Protein AF-A0A7S2HHR9-F1 (afdb_monomer_lite)

Foldseek 3Di:
DDDDDLDQDDPLLCLLPPPNPRDDDPVSVVVCVLPPVSPSDDDPVSCVVVVVVVVVVVVVVVVVVVVVVVVVVVVVVVVVVVVVVVVVVVVVVVQWDQDPVRFTAGPPPSHTPPPPQVALEDEWDWDQDPVPRDIFTWAWLLSVLVQLVCLVVVGWHKYFYPPVPPPVPPCPDDDPDGPIDGADADDWDDDLQWTDGRPWIWGPDCPFPQADPFDDPVANPPPRVVSVVVSVVSNVVVVVVVVVDPPDDPPDDDDDPVVVDDTTTITGTDPPDPPD

Radius of gyration: 41.34 Å; chains: 1; bounding box: 76×63×110 Å

Secondary structure (DSSP, 8-state):
-------PPPHHHHTT-TT--SS--HHHHHHHHH-TT--SS--HHHHHHHHHHHHHHHHHHHHHHHHHHHHHHHHHHHHHHHHHHHHHHHHHHHTEEE-TTS-EEETTT--B-----S--EEEPEEEE-TTT--EEEE--HHHHHHHHHHHHTTPPEEEE---TT-------TT-----EEEE--S-EEE-SSEEEETTEEEE--TT-HHHHTTS-TTSGGGHHHHHHHHHHHHHHHHHHHHHH-SS------S--TTSS-------B--------

Organism: NCBI:txid374047

pLDDT: mean 73.79, std 19.33, range [30.52, 98.44]

Sequence (276 aa):
MASASASALSVVSKKYDVENKGYLSKEQQALRNLDKEGKGHLSAEQLAPLMEEYKKLSKDNAQNRRLIIALFVAVVVLGAGTIAASILAVRSSKDTRITSDGTLAKKGTDQPVITTSQGFSVSTNEKVDPKTGNFIQCLSLSQISRLYISYSKGTQTLLHVNNTLSTDNSIDAGRYSFPVLSIRGDSAMYNDTHVSIGNAMIDISPENPCMTALEGEAYQRNAPDRIRNLFQRHLAITQEQRILSPYLPCDSIDDDPLCQHVGTFSVSLDLSDSSS

Structure (mmCIF, N/CA/C/O backbone):
data_AF-A0A7S2HHR9-F1
#
_entry.id   AF-A0A7S2HHR9-F1
#
loop_
_atom_site.group_PDB
_atom_site.id
_atom_site.type_symbol
_atom_site.label_atom_id
_atom_site.label_alt_id
_atom_site.label_comp_id
_atom_site.label_asym_id
_atom_site.label_entity_id
_atom_site.label_seq_id
_atom_site.pdbx_PDB_ins_code
_atom_site.Cartn_x
_atom_site.Cartn_y
_atom_site.Cartn_z
_atom_site.occupancy
_atom_site.B_iso_or_equiv
_atom_site.auth_seq_id
_atom_site.auth_comp_id
_atom_site.auth_asym_id
_atom_site.auth_atom_id
_atom_site.pdbx_PDB_model_num
ATOM 1 N N . MET A 1 1 ? -23.095 -35.831 54.171 1.00 40.34 1 MET A N 1
ATOM 2 C CA . MET A 1 1 ? -23.949 -34.675 53.823 1.00 40.34 1 MET A CA 1
ATOM 3 C C . MET A 1 1 ? -24.082 -33.812 55.068 1.00 40.34 1 MET A C 1
ATOM 5 O O . MET A 1 1 ? -24.756 -34.221 56.002 1.00 40.34 1 MET A O 1
ATOM 9 N N . ALA A 1 2 ? -23.345 -32.702 55.145 1.00 43.00 2 ALA A N 1
ATOM 10 C CA . ALA A 1 2 ? -23.411 -31.790 56.283 1.00 43.00 2 ALA A CA 1
ATOM 11 C C . ALA A 1 2 ? -24.668 -30.919 56.145 1.00 43.00 2 ALA A C 1
ATOM 13 O O . ALA A 1 2 ? -24.783 -30.143 55.199 1.00 43.00 2 ALA A O 1
ATOM 14 N N . SER A 1 3 ? -25.620 -31.095 57.060 1.00 45.56 3 SER A N 1
ATOM 15 C CA . SER A 1 3 ? -26.803 -30.246 57.189 1.00 45.56 3 SER A CA 1
ATOM 16 C C . SER A 1 3 ? -26.346 -28.843 57.587 1.00 45.56 3 SER A C 1
ATOM 18 O O . SER A 1 3 ? -25.939 -28.627 58.728 1.00 45.56 3 SER A O 1
ATOM 20 N N . ALA A 1 4 ? -26.359 -27.903 56.640 1.00 54.69 4 ALA A N 1
ATOM 21 C CA . ALA A 1 4 ? -26.095 -26.498 56.918 1.00 54.69 4 ALA A CA 1
ATOM 22 C C . ALA A 1 4 ? -27.152 -25.998 57.912 1.00 54.69 4 ALA A C 1
ATOM 24 O O . ALA A 1 4 ? -28.339 -25.945 57.597 1.00 54.69 4 ALA A O 1
ATOM 25 N N . SER A 1 5 ? -26.721 -25.695 59.135 1.00 54.19 5 SER A N 1
ATOM 26 C CA . SER A 1 5 ? -27.580 -25.130 60.170 1.00 54.19 5 SER A CA 1
ATOM 27 C C . SER A 1 5 ? -28.142 -23.805 59.652 1.00 54.19 5 SER A C 1
ATOM 29 O O . SER A 1 5 ? -27.378 -22.879 59.367 1.00 54.19 5 SER A O 1
ATOM 31 N N . ALA A 1 6 ? -29.460 -23.740 59.450 1.00 60.62 6 ALA A N 1
ATOM 32 C CA . ALA A 1 6 ? -30.153 -22.549 58.980 1.00 60.62 6 ALA A CA 1
ATOM 33 C C . ALA A 1 6 ? -30.041 -21.461 60.056 1.00 60.62 6 ALA A C 1
ATOM 35 O O . ALA A 1 6 ? -30.842 -21.389 60.986 1.00 60.62 6 ALA A O 1
ATOM 36 N N . SER A 1 7 ? -28.986 -20.652 59.959 1.00 72.00 7 SER A N 1
ATOM 37 C CA . SER A 1 7 ? -28.752 -19.523 60.850 1.00 72.00 7 SER A CA 1
ATOM 38 C C . SER A 1 7 ? -29.925 -18.557 60.715 1.00 72.00 7 SER A C 1
ATOM 40 O O . SER A 1 7 ? -30.161 -17.998 59.643 1.00 72.00 7 SER A O 1
ATOM 42 N N . ALA A 1 8 ? -30.711 -18.425 61.782 1.00 82.56 8 ALA A N 1
ATOM 43 C CA . ALA A 1 8 ? -31.923 -17.624 61.769 1.00 82.56 8 ALA A CA 1
ATOM 44 C C . ALA A 1 8 ? -31.593 -16.162 61.419 1.00 82.56 8 ALA A C 1
ATOM 46 O O . ALA A 1 8 ? -30.781 -15.518 62.086 1.00 82.56 8 ALA A O 1
ATOM 47 N N . LEU A 1 9 ? -32.236 -15.628 60.374 1.00 84.81 9 LEU A N 1
ATOM 48 C CA . LEU A 1 9 ? -32.107 -14.220 59.992 1.00 84.81 9 LEU A CA 1
ATOM 49 C C . LEU A 1 9 ? -32.463 -13.304 61.170 1.00 84.81 9 LEU A C 1
ATOM 51 O O . LEU A 1 9 ? -33.483 -13.500 61.839 1.00 84.81 9 LEU A O 1
ATOM 55 N N . SER A 1 10 ? -31.656 -12.259 61.379 1.00 88.88 10 SER A N 1
ATOM 56 C CA . SER A 1 10 ? -31.946 -11.253 62.404 1.00 88.88 10 SER A CA 1
ATOM 57 C C . SER A 1 10 ? -33.269 -10.535 62.115 1.00 88.88 10 SER A C 1
ATOM 59 O O . SER A 1 10 ? -33.677 -10.407 60.959 1.00 88.88 10 SER A O 1
ATOM 61 N N . VAL A 1 11 ? -33.931 -10.027 63.160 1.00 90.69 11 VAL A N 1
ATOM 62 C CA . VAL A 1 11 ? -35.246 -9.360 63.061 1.00 90.69 11 VAL A CA 1
ATOM 63 C C . VAL A 1 11 ? -35.239 -8.223 62.029 1.00 90.69 11 VAL A C 1
ATOM 65 O O . VAL A 1 11 ? -36.182 -8.087 61.256 1.00 90.69 11 VAL A O 1
ATOM 68 N N . VAL A 1 12 ? -34.144 -7.461 61.952 1.00 91.88 12 VAL A N 1
ATOM 69 C CA . VAL A 1 12 ? -33.960 -6.393 60.953 1.00 91.88 12 VAL A CA 1
ATOM 70 C C . VAL A 1 12 ? -33.820 -6.966 59.540 1.00 91.88 12 VAL A C 1
ATOM 72 O O . VAL A 1 12 ? -34.414 -6.449 58.603 1.00 91.88 12 VAL A O 1
ATOM 75 N N . SER A 1 13 ? -33.098 -8.078 59.380 1.00 90.50 13 SER A N 1
ATOM 76 C CA . SER A 1 13 ? -32.919 -8.741 58.079 1.00 90.50 13 SER A CA 1
ATOM 77 C C . SER A 1 13 ? -34.228 -9.250 57.494 1.00 90.50 13 SER A C 1
ATOM 79 O O . SER A 1 13 ? -34.411 -9.182 56.285 1.00 90.50 13 SER A O 1
ATOM 81 N N . LYS A 1 14 ? -35.144 -9.737 58.340 1.00 93.81 14 LYS A N 1
ATOM 82 C CA . LYS A 1 14 ? -36.453 -10.234 57.895 1.00 93.81 14 LYS A CA 1
ATOM 83 C C . LYS A 1 14 ? -37.284 -9.155 57.201 1.00 93.81 14 LYS A C 1
ATOM 85 O O . LYS A 1 14 ? -38.038 -9.480 56.299 1.00 93.81 14 LYS A O 1
ATOM 90 N N . LYS A 1 15 ? -37.102 -7.874 57.550 1.00 94.12 15 LYS A N 1
ATOM 91 C CA . LYS A 1 15 ? -37.788 -6.760 56.871 1.00 94.12 15 LYS A CA 1
ATOM 92 C C . LYS A 1 15 ? -37.350 -6.581 55.413 1.00 94.12 15 LYS A C 1
ATOM 94 O O . LYS A 1 15 ? -38.118 -6.064 54.613 1.00 94.12 15 LYS A O 1
ATOM 99 N N . TYR A 1 16 ? -36.137 -7.016 55.071 1.00 92.75 16 TYR A N 1
ATOM 100 C CA . TYR A 1 16 ? -35.616 -6.978 53.702 1.00 92.75 16 TYR A CA 1
ATOM 101 C C . TYR A 1 16 ? -35.929 -8.256 52.911 1.00 92.75 16 TYR A C 1
ATOM 103 O O . TYR A 1 16 ? -35.802 -8.256 51.687 1.00 92.75 16 TYR A O 1
ATOM 111 N N . ASP A 1 17 ? -36.354 -9.331 53.580 1.00 94.25 17 ASP A N 1
ATOM 112 C CA . ASP A 1 17 ? -36.772 -10.583 52.950 1.00 94.25 17 ASP A CA 1
ATOM 113 C C . ASP A 1 17 ? -38.258 -10.526 52.564 1.00 94.25 17 ASP A C 1
ATOM 115 O O . ASP A 1 17 ? -39.120 -11.117 53.209 1.00 94.25 17 ASP A O 1
ATOM 119 N N . VAL A 1 18 ? -38.554 -9.791 51.488 1.00 93.25 18 VAL A N 1
ATOM 120 C CA . VAL A 1 18 ? -39.921 -9.598 50.959 1.00 93.25 18 VAL A CA 1
ATOM 121 C C . VAL A 1 18 ? -40.628 -10.931 50.661 1.00 93.25 18 VAL A C 1
ATOM 123 O O . VAL A 1 18 ? -41.849 -11.022 50.746 1.00 93.25 18 VAL A O 1
ATOM 126 N N . GLU A 1 19 ? -39.862 -11.975 50.342 1.00 94.81 19 GLU A N 1
ATOM 127 C CA . GLU A 1 19 ? -40.367 -13.293 49.943 1.00 94.81 19 GLU A CA 1
ATOM 128 C C . GLU A 1 19 ? -40.450 -14.287 51.116 1.00 94.81 19 GLU A C 1
ATOM 130 O O . GLU A 1 19 ? -40.939 -15.398 50.930 1.00 94.81 19 GLU A O 1
ATOM 135 N N . ASN A 1 20 ? -39.994 -13.913 52.320 1.00 93.25 20 ASN A N 1
ATOM 136 C CA . ASN A 1 20 ? -39.923 -14.777 53.508 1.00 93.25 20 ASN A CA 1
ATOM 137 C C . ASN A 1 20 ? -39.209 -16.125 53.277 1.00 93.25 20 ASN A C 1
ATOM 139 O O . ASN A 1 20 ? -39.541 -17.133 53.905 1.00 93.25 20 ASN A O 1
ATOM 143 N N . LYS A 1 21 ? -38.214 -16.166 52.387 1.00 93.06 21 LYS A N 1
ATOM 144 C CA . LYS A 1 21 ? -37.470 -17.396 52.058 1.00 93.06 21 LYS A CA 1
ATOM 145 C C . LYS A 1 21 ? -36.442 -17.797 53.116 1.00 93.06 21 LYS A C 1
ATOM 147 O O . LYS A 1 21 ? -35.866 -18.879 53.039 1.00 93.06 21 LYS A O 1
ATOM 152 N N . GLY A 1 22 ? -36.193 -16.942 54.107 1.00 92.81 22 GLY A N 1
ATOM 153 C CA . GLY A 1 22 ? -35.258 -17.221 55.194 1.00 92.81 22 GLY A CA 1
ATOM 154 C C . GLY A 1 22 ? -33.799 -16.904 54.853 1.00 92.81 22 GLY A C 1
ATOM 155 O O . GLY A 1 22 ? -32.915 -17.185 55.659 1.00 92.81 22 GLY A O 1
ATOM 156 N N . TYR A 1 23 ? -33.535 -16.283 53.700 1.00 93.31 23 TYR A N 1
ATOM 157 C CA . TYR A 1 23 ? -32.226 -15.753 53.314 1.00 93.31 23 TYR A CA 1
ATOM 158 C C . TYR A 1 23 ? -32.381 -14.513 52.423 1.00 93.31 23 TYR A C 1
ATOM 160 O O . TYR A 1 23 ? -33.359 -14.369 51.695 1.00 93.31 23 TYR A O 1
ATOM 168 N N . LEU A 1 24 ? -31.398 -13.612 52.459 1.00 92.62 24 LEU A N 1
ATOM 169 C CA . LEU A 1 24 ? -31.393 -12.412 51.618 1.00 92.62 24 LEU A CA 1
ATOM 170 C C . LEU A 1 24 ? -30.728 -12.717 50.273 1.00 92.62 24 LEU A C 1
ATOM 172 O O . LEU A 1 24 ? -29.653 -13.314 50.226 1.00 92.62 24 LEU A O 1
ATOM 176 N N . SER A 1 25 ? -31.356 -12.282 49.181 1.00 94.69 25 SER A N 1
ATOM 177 C CA . SER A 1 25 ? -30.694 -12.182 47.872 1.00 94.69 25 SER A CA 1
ATOM 178 C C . SER A 1 25 ? -29.545 -11.166 47.918 1.00 94.69 25 SER A C 1
ATOM 180 O O . SER A 1 25 ? -29.459 -10.362 48.848 1.00 94.69 25 SER A O 1
ATOM 182 N N . LYS A 1 26 ? -28.657 -11.173 46.916 1.00 93.88 26 LYS A N 1
ATOM 183 C CA . LYS A 1 26 ? -27.518 -10.238 46.864 1.00 93.88 26 LYS A CA 1
ATOM 184 C C . LYS A 1 26 ? -27.986 -8.780 46.867 1.00 93.88 26 LYS A C 1
ATOM 186 O O . LYS A 1 26 ? -27.367 -7.938 47.509 1.00 93.88 26 LYS A O 1
ATOM 191 N N . GLU A 1 27 ? -29.107 -8.505 46.212 1.00 91.94 27 GLU A N 1
ATOM 192 C CA . GLU A 1 27 ? -29.730 -7.188 46.111 1.00 91.94 27 GLU A CA 1
ATOM 193 C C . GLU A 1 27 ? -30.321 -6.765 47.461 1.00 91.94 27 GLU A C 1
ATOM 195 O O . GLU A 1 27 ? -30.051 -5.669 47.950 1.00 91.94 27 GLU A O 1
ATOM 200 N N . GLN A 1 28 ? -31.064 -7.662 48.118 1.00 92.69 28 GLN A N 1
ATOM 201 C CA . GLN A 1 28 ? -31.609 -7.415 49.458 1.00 92.69 28 GLN A CA 1
ATOM 202 C C . GLN A 1 28 ? -30.496 -7.262 50.507 1.00 92.69 28 GLN A C 1
ATOM 204 O O . GLN A 1 28 ? -30.615 -6.458 51.430 1.00 92.69 28 GLN A O 1
ATOM 209 N N . GLN A 1 29 ? -29.394 -8.001 50.362 1.00 93.38 29 GLN A N 1
ATOM 210 C CA . GLN A 1 29 ? -28.225 -7.883 51.227 1.00 93.38 29 GLN A CA 1
ATOM 211 C C . GLN A 1 29 ? -27.494 -6.554 51.004 1.00 93.38 29 GLN A C 1
ATOM 213 O O . GLN A 1 29 ? -27.091 -5.923 51.977 1.00 93.38 29 GLN A O 1
ATOM 218 N N . ALA A 1 30 ? -27.382 -6.086 49.757 1.00 91.06 30 ALA A N 1
ATOM 219 C CA . ALA A 1 30 ? -26.855 -4.759 49.452 1.00 91.06 30 ALA A CA 1
ATOM 220 C C . ALA A 1 30 ? -27.731 -3.650 50.063 1.00 91.06 30 ALA A C 1
ATOM 222 O O . ALA A 1 30 ? -27.202 -2.764 50.729 1.00 91.06 30 ALA A O 1
ATOM 223 N N . LEU A 1 31 ? -29.062 -3.744 49.934 1.00 90.50 31 LEU A N 1
ATOM 224 C CA . LEU A 1 31 ? -30.012 -2.813 50.563 1.00 90.50 31 LEU A CA 1
ATOM 225 C C . LEU A 1 31 ? -29.899 -2.808 52.091 1.00 90.50 31 LEU A C 1
ATOM 227 O O . LEU A 1 31 ? -29.901 -1.746 52.709 1.00 90.50 31 LEU A O 1
ATOM 231 N N . ARG A 1 32 ? -29.736 -3.983 52.704 1.00 92.75 32 ARG A N 1
ATOM 232 C CA . ARG A 1 32 ? -29.493 -4.101 54.144 1.00 92.75 32 ARG A CA 1
ATOM 233 C C . ARG A 1 32 ? -28.159 -3.476 54.562 1.00 92.75 32 ARG A C 1
ATOM 235 O O . ARG A 1 32 ? -28.101 -2.839 55.604 1.00 92.75 32 ARG A O 1
ATOM 242 N N . ASN A 1 33 ? -27.095 -3.646 53.776 1.00 92.44 33 ASN A N 1
ATOM 243 C CA . ASN A 1 33 ? -25.782 -3.062 54.076 1.00 92.44 33 ASN A CA 1
ATOM 244 C C . ASN A 1 33 ? -25.789 -1.524 54.001 1.00 92.44 33 ASN A C 1
ATOM 246 O O . ASN A 1 33 ? -24.933 -0.875 54.603 1.00 92.44 33 ASN A O 1
ATOM 250 N N . LEU A 1 34 ? -26.742 -0.949 53.264 1.00 89.81 34 LEU A N 1
ATOM 251 C CA . LEU A 1 34 ? -26.945 0.495 53.167 1.00 89.81 34 LEU A CA 1
ATOM 252 C C . LEU A 1 34 ? -27.714 1.059 54.371 1.00 89.81 34 LEU A C 1
ATOM 254 O O . LEU A 1 34 ? -27.483 2.207 54.748 1.00 89.81 34 LEU A O 1
ATOM 258 N N . ASP A 1 35 ? -28.550 0.250 55.029 1.00 92.56 35 ASP A N 1
ATOM 259 C CA . ASP A 1 35 ? -29.204 0.591 56.300 1.00 92.56 35 ASP A CA 1
ATOM 260 C C . ASP A 1 35 ? -28.244 0.415 57.486 1.00 92.56 35 ASP A C 1
ATOM 262 O O . ASP A 1 35 ? -28.359 -0.497 58.309 1.00 92.56 35 ASP A O 1
ATOM 266 N N . LYS A 1 36 ? -27.266 1.322 57.578 1.00 89.69 36 LYS A N 1
ATOM 267 C CA . LYS A 1 36 ? -26.292 1.357 58.683 1.00 89.69 36 LYS A CA 1
ATOM 268 C C . LYS A 1 36 ? -26.943 1.579 60.049 1.00 89.69 36 LYS A C 1
ATOM 270 O O . LYS A 1 36 ? -26.351 1.244 61.069 1.00 89.69 36 LYS A O 1
ATOM 275 N N . GLU A 1 37 ? -28.140 2.157 60.064 1.00 90.75 37 GLU A N 1
ATOM 276 C CA . GLU A 1 37 ? -28.875 2.496 61.281 1.00 90.75 37 GLU A CA 1
ATOM 277 C C . GLU A 1 37 ? -29.746 1.334 61.783 1.00 90.75 37 GLU A C 1
ATOM 279 O O . GLU A 1 37 ? -30.263 1.392 62.897 1.00 90.75 37 GLU A O 1
ATOM 284 N N . GLY A 1 38 ? -29.903 0.269 60.987 1.00 91.31 38 GLY A N 1
ATOM 285 C CA . GLY A 1 38 ? -30.659 -0.927 61.353 1.00 91.31 38 GLY A CA 1
ATOM 286 C C . GLY A 1 38 ? -32.157 -0.679 61.548 1.00 91.31 38 GLY A C 1
ATOM 287 O O . GLY A 1 38 ? -32.814 -1.427 62.278 1.00 91.31 38 GLY A O 1
ATOM 288 N N . LYS A 1 39 ? -32.712 0.367 60.924 1.00 88.75 39 LYS A N 1
ATOM 289 C CA . LYS A 1 39 ? -34.130 0.746 61.062 1.00 88.75 39 LYS A CA 1
ATOM 290 C C . LYS A 1 39 ? -35.055 -0.226 60.321 1.00 88.75 39 LYS A C 1
ATOM 292 O O . LYS A 1 39 ? -36.228 -0.403 60.681 1.00 88.75 39 LYS A O 1
ATOM 297 N N . GLY A 1 40 ? -34.521 -0.929 59.326 1.00 89.62 40 GLY A N 1
ATOM 298 C CA . GLY A 1 40 ? -35.260 -1.833 58.459 1.00 89.62 40 GLY A CA 1
ATOM 299 C C . GLY A 1 40 ? -35.999 -1.130 57.326 1.00 89.62 40 GLY A C 1
ATOM 300 O O . GLY A 1 40 ? -36.929 -1.708 56.770 1.00 89.62 40 GLY A O 1
ATOM 301 N N . HIS A 1 41 ? -35.635 0.117 57.033 1.00 89.00 41 HIS A N 1
ATOM 302 C CA . HIS A 1 41 ? -36.087 0.879 55.876 1.00 89.00 41 HIS A CA 1
ATOM 303 C C . HIS A 1 41 ? -34.996 1.882 55.478 1.00 89.00 41 HIS A C 1
ATOM 305 O O . HIS A 1 41 ? -34.286 2.401 56.335 1.00 89.00 41 HIS A O 1
ATOM 311 N N . LEU A 1 42 ? -34.885 2.189 54.188 1.00 88.88 42 LEU A N 1
ATOM 312 C CA . LEU A 1 42 ? -33.965 3.212 53.682 1.00 88.88 42 LEU A CA 1
ATOM 313 C C . LEU A 1 42 ? -34.690 4.557 53.620 1.00 88.88 42 LEU A C 1
ATOM 315 O O . LEU A 1 42 ? -35.801 4.629 53.092 1.00 88.88 42 LEU A O 1
ATOM 319 N N . SER A 1 43 ? -34.087 5.616 54.163 1.00 90.94 43 SER A N 1
ATOM 320 C CA . SER A 1 43 ? -34.627 6.968 53.983 1.00 90.94 43 SER A CA 1
ATOM 321 C C . SER A 1 43 ? -34.410 7.441 52.541 1.00 90.94 43 SER A C 1
ATOM 323 O O . SER A 1 43 ? -33.485 6.999 51.855 1.00 90.94 43 SER A O 1
ATOM 325 N N . ALA A 1 44 ? -35.253 8.364 52.069 1.00 88.62 44 ALA A N 1
ATOM 326 C CA . ALA A 1 44 ? -35.118 8.936 50.727 1.00 88.62 44 ALA A CA 1
ATOM 327 C C . ALA A 1 44 ? -33.740 9.599 50.509 1.00 88.62 44 ALA A C 1
ATOM 329 O O . ALA A 1 44 ? -33.186 9.523 49.415 1.00 88.62 44 ALA A O 1
ATOM 330 N N . GLU A 1 45 ? -33.157 10.173 51.564 1.00 88.69 45 GLU A N 1
ATOM 331 C CA . GLU A 1 45 ? -31.822 10.787 51.555 1.00 88.69 45 GLU A CA 1
ATOM 332 C C . GLU A 1 45 ? -30.707 9.760 51.322 1.00 88.69 45 GLU A C 1
ATOM 334 O O . GLU A 1 45 ? -29.762 10.037 50.588 1.00 88.69 45 GLU A O 1
ATOM 339 N N . GLN A 1 46 ? -30.830 8.553 51.885 1.00 85.94 46 GLN A N 1
ATOM 340 C CA . GLN A 1 46 ? -29.872 7.464 51.664 1.00 85.94 46 GLN A CA 1
ATOM 341 C C . GLN A 1 46 ? -30.023 6.831 50.272 1.00 85.94 46 GLN A C 1
ATOM 343 O O . GLN A 1 46 ? -29.055 6.304 49.724 1.00 85.94 46 GLN A O 1
ATOM 348 N N . LEU A 1 47 ? -31.223 6.892 49.685 1.00 89.19 47 LEU A N 1
ATOM 349 C CA . LEU A 1 47 ? -31.515 6.323 48.367 1.00 89.19 47 LEU A CA 1
ATOM 350 C C . LEU A 1 47 ? -31.129 7.256 47.206 1.00 89.19 47 LEU A C 1
ATOM 352 O O . LEU A 1 47 ? -30.820 6.782 46.112 1.00 89.19 47 LEU A O 1
ATOM 356 N N . ALA A 1 48 ? -31.131 8.572 47.437 1.00 91.19 48 ALA A N 1
ATOM 357 C CA . ALA A 1 48 ? -30.813 9.590 46.438 1.00 91.19 48 ALA A CA 1
ATOM 358 C C . ALA A 1 48 ? -29.462 9.381 45.713 1.00 91.19 48 ALA A C 1
ATOM 360 O O . ALA A 1 48 ? -29.481 9.328 44.479 1.00 91.19 48 ALA A O 1
ATOM 361 N N . PRO A 1 49 ? -28.312 9.192 46.401 1.00 88.56 49 PRO A N 1
ATOM 362 C CA . PRO A 1 49 ? -27.029 9.000 45.715 1.00 88.56 49 PRO A CA 1
ATOM 363 C C . PRO A 1 49 ? -26.992 7.702 44.898 1.00 88.56 49 PRO A C 1
ATOM 365 O O . PRO A 1 49 ? -26.385 7.642 43.831 1.00 88.56 49 PRO A O 1
ATOM 368 N N . LEU A 1 50 ? -27.704 6.671 45.355 1.00 88.50 50 LEU A N 1
ATOM 369 C CA . LEU A 1 50 ? -27.761 5.374 44.686 1.00 88.50 50 LEU A CA 1
ATOM 370 C C . LEU A 1 50 ? -28.573 5.449 43.387 1.00 88.50 50 LEU A C 1
ATOM 372 O O . LEU A 1 50 ? -28.188 4.877 42.369 1.00 88.50 50 LEU A O 1
ATOM 376 N N . MET A 1 51 ? -29.669 6.212 43.395 1.00 89.69 51 MET A N 1
ATOM 377 C CA . MET A 1 51 ? -30.447 6.492 42.187 1.00 89.69 51 MET A CA 1
ATOM 378 C C . MET A 1 51 ? -29.657 7.316 41.167 1.00 89.69 51 MET A C 1
ATOM 380 O O . MET A 1 51 ? -29.792 7.084 39.963 1.00 89.69 51 MET A O 1
ATOM 384 N N . GLU A 1 52 ? -28.819 8.251 41.618 1.00 92.69 52 GLU A N 1
ATOM 385 C CA . GLU A 1 52 ? -27.955 9.027 40.728 1.00 92.69 52 GLU A CA 1
ATOM 386 C C . GLU A 1 52 ? -26.894 8.144 40.053 1.00 92.69 52 GLU A C 1
ATOM 388 O O . GLU A 1 52 ? -26.753 8.186 38.825 1.00 92.69 52 GLU A O 1
ATOM 393 N N . GLU A 1 53 ? -26.230 7.267 40.813 1.00 89.75 53 GLU A N 1
ATOM 394 C CA . GLU A 1 53 ? -25.307 6.272 40.258 1.00 89.75 53 GLU A CA 1
ATOM 395 C C . GLU A 1 53 ? -26.013 5.327 39.282 1.00 89.75 53 GLU A C 1
ATOM 397 O O . GLU A 1 53 ? -25.533 5.121 38.167 1.00 89.75 53 GLU A O 1
ATOM 402 N N . TYR A 1 54 ? -27.195 4.814 39.633 1.00 90.25 54 TYR A N 1
ATOM 403 C CA . TYR A 1 54 ? -27.950 3.915 38.758 1.00 90.25 54 TYR A CA 1
ATOM 404 C C . TYR A 1 54 ? -28.350 4.597 37.443 1.00 90.25 54 TYR A C 1
ATOM 406 O O . TYR A 1 54 ? -28.264 4.004 36.363 1.00 90.25 54 TYR A O 1
ATOM 414 N N . LYS A 1 55 ? -28.741 5.875 37.506 1.00 91.94 55 LYS A N 1
ATOM 415 C CA . LYS A 1 55 ? -29.062 6.680 36.322 1.00 91.94 55 LYS A CA 1
ATOM 416 C C . LYS A 1 55 ? -27.828 6.907 35.449 1.00 91.94 55 LYS A C 1
ATOM 418 O O . LYS A 1 55 ? -27.943 6.846 34.222 1.00 91.94 55 LYS A O 1
ATOM 423 N N . LYS A 1 56 ? -26.659 7.122 36.059 1.00 93.62 56 LYS A N 1
ATOM 424 C CA . LYS A 1 56 ? -25.380 7.248 35.351 1.00 93.62 56 LYS A CA 1
ATOM 425 C C . LYS A 1 56 ? -24.993 5.937 34.659 1.00 93.62 56 LYS A C 1
ATOM 427 O O . LYS A 1 56 ? -24.807 5.943 33.446 1.00 93.62 56 LYS A O 1
ATOM 432 N N . LEU A 1 57 ? -25.015 4.808 35.374 1.00 92.44 57 LEU A N 1
ATOM 433 C CA . LEU A 1 57 ? -24.735 3.483 34.800 1.00 92.44 57 LEU A CA 1
ATOM 434 C C . LEU A 1 57 ? -25.708 3.123 33.669 1.00 92.44 57 LEU A C 1
ATOM 436 O O . LEU A 1 57 ? -25.303 2.576 32.646 1.00 92.44 57 LEU A O 1
ATOM 440 N N . SER A 1 58 ? -26.995 3.445 33.822 1.00 92.06 58 SER A N 1
ATOM 441 C CA . SER A 1 58 ? -28.003 3.210 32.782 1.00 92.06 58 SER A CA 1
ATOM 442 C C . SER A 1 58 ? -27.713 4.019 31.512 1.00 92.06 58 SER A C 1
ATOM 444 O O . SER A 1 58 ? -27.801 3.496 30.395 1.00 92.06 58 SER A O 1
ATOM 446 N N . LYS A 1 59 ? -27.289 5.280 31.668 1.00 93.94 59 LYS A N 1
ATOM 447 C CA . LYS A 1 59 ? -26.906 6.145 30.547 1.00 93.94 59 LYS A CA 1
ATOM 448 C C . LYS A 1 59 ? -25.650 5.633 29.838 1.00 93.94 59 LYS A C 1
ATOM 450 O O . LYS A 1 59 ? -25.643 5.568 28.607 1.00 93.94 59 LYS A O 1
ATOM 455 N N . ASP A 1 60 ? -24.643 5.212 30.596 1.00 92.38 60 ASP A N 1
ATOM 456 C CA . ASP A 1 60 ? -23.385 4.687 30.054 1.00 92.38 60 ASP A CA 1
ATOM 457 C C . ASP A 1 60 ? -23.612 3.350 29.328 1.00 92.38 60 ASP A C 1
ATOM 459 O O . ASP A 1 60 ? -23.124 3.144 28.216 1.00 92.38 60 ASP A O 1
ATOM 463 N N . ASN A 1 61 ? -24.462 2.474 29.871 1.00 93.81 61 ASN A N 1
ATOM 464 C CA . ASN A 1 61 ? -24.851 1.229 29.205 1.00 93.81 61 ASN A CA 1
ATOM 465 C C . ASN A 1 61 ? -25.589 1.473 27.882 1.00 93.81 61 ASN A C 1
ATOM 467 O O . ASN A 1 61 ? -25.368 0.750 26.907 1.00 93.81 61 ASN A O 1
ATOM 471 N N . ALA A 1 62 ? -26.436 2.504 27.805 1.00 92.81 62 ALA A N 1
ATOM 472 C CA . ALA A 1 62 ? -27.106 2.869 26.559 1.00 92.81 62 ALA A CA 1
ATOM 473 C C . ALA A 1 62 ? -26.113 3.366 25.492 1.00 92.81 62 ALA A C 1
ATOM 475 O O . ALA A 1 62 ? -26.259 3.029 24.313 1.00 92.81 62 ALA A O 1
ATOM 476 N N . GLN A 1 63 ? -25.091 4.130 25.893 1.00 92.75 63 GLN A N 1
ATOM 477 C CA . GLN A 1 63 ? -24.019 4.567 24.994 1.00 92.75 63 GLN A CA 1
ATOM 478 C C . GLN A 1 63 ? -23.154 3.390 24.530 1.00 92.75 63 GLN A C 1
ATOM 480 O O . GLN A 1 63 ? -22.954 3.220 23.326 1.00 92.75 63 GLN A O 1
ATOM 485 N N . ASN A 1 64 ? -22.739 2.519 25.451 1.00 94.25 64 ASN A N 1
ATOM 486 C CA . ASN A 1 64 ? -21.952 1.327 25.131 1.00 94.25 64 ASN A CA 1
ATOM 487 C C . ASN A 1 64 ? -22.699 0.390 24.177 1.00 94.25 64 ASN A C 1
ATOM 489 O O . ASN A 1 64 ? -22.117 -0.105 23.212 1.00 94.25 64 ASN A O 1
ATOM 493 N N . ARG A 1 65 ? -24.012 0.203 24.366 1.00 95.56 65 ARG A N 1
ATOM 494 C CA . ARG A 1 65 ? -24.831 -0.607 23.454 1.00 95.56 65 ARG A CA 1
ATOM 495 C C . ARG A 1 65 ? -24.850 -0.036 22.035 1.00 95.56 65 ARG A C 1
ATOM 497 O O . ARG A 1 65 ? -24.765 -0.802 21.079 1.00 95.56 65 ARG A O 1
ATOM 504 N N . ARG A 1 66 ? -24.932 1.291 21.880 1.00 95.38 66 ARG A N 1
ATOM 505 C CA . ARG A 1 66 ? -24.859 1.942 20.558 1.00 95.38 66 ARG A CA 1
ATOM 506 C C . ARG A 1 66 ? -23.492 1.745 19.906 1.00 95.38 66 ARG A C 1
ATOM 508 O O . ARG A 1 66 ? -23.440 1.462 18.714 1.00 95.38 66 ARG A O 1
ATOM 515 N N . LEU A 1 67 ? -22.412 1.842 20.681 1.00 96.44 67 LEU A N 1
ATOM 516 C CA . LEU A 1 67 ? -21.048 1.658 20.183 1.00 96.44 67 LEU A CA 1
ATOM 517 C C . LEU A 1 67 ? -20.809 0.217 19.712 1.00 96.44 67 LEU A C 1
ATOM 519 O O . LEU A 1 67 ? -20.296 0.014 18.616 1.00 96.44 67 LEU A O 1
ATOM 523 N N . ILE A 1 68 ? -21.262 -0.780 20.478 1.00 97.38 68 ILE A N 1
ATOM 524 C CA . ILE A 1 68 ? -21.167 -2.198 20.094 1.00 97.38 68 ILE A CA 1
ATOM 525 C C . ILE A 1 68 ? -21.924 -2.465 18.786 1.00 97.38 68 ILE A C 1
ATOM 527 O O . ILE A 1 68 ? -21.401 -3.140 17.902 1.00 97.38 68 ILE A O 1
ATOM 531 N N . ILE A 1 69 ? -23.130 -1.904 18.630 1.00 97.81 69 ILE A N 1
ATOM 532 C CA . ILE A 1 69 ? -23.909 -2.039 17.389 1.00 97.81 69 ILE A CA 1
ATOM 533 C C . ILE A 1 69 ? -23.171 -1.387 16.211 1.00 97.81 69 ILE A C 1
ATOM 535 O O . ILE A 1 69 ? -23.070 -1.995 15.148 1.00 97.81 69 ILE A O 1
ATOM 539 N N . ALA A 1 70 ? -22.616 -0.186 16.394 1.00 97.75 70 ALA A N 1
ATOM 540 C CA . ALA A 1 70 ? -21.850 0.497 15.351 1.00 97.75 70 ALA A CA 1
ATOM 541 C C . ALA A 1 70 ? -20.609 -0.307 14.925 1.00 97.75 70 ALA A C 1
ATOM 543 O O . ALA A 1 70 ? -20.345 -0.448 13.731 1.00 97.75 70 ALA A O 1
ATOM 544 N N . LEU A 1 71 ? -19.886 -0.886 15.886 1.00 97.50 71 LEU A N 1
ATOM 545 C CA . LEU A 1 71 ? -18.707 -1.706 15.618 1.00 97.50 71 LEU A CA 1
ATOM 546 C C . LEU A 1 71 ? -19.073 -3.001 14.883 1.00 97.50 71 LEU A C 1
ATOM 548 O O . LEU A 1 71 ? -18.393 -3.377 13.932 1.00 97.50 71 LEU A O 1
ATOM 552 N N . PHE A 1 72 ? -20.185 -3.641 15.253 1.00 98.25 72 PHE A N 1
ATOM 553 C CA . PHE A 1 72 ? -20.690 -4.816 14.542 1.00 98.25 72 PHE A CA 1
ATOM 554 C C . PHE A 1 72 ? -21.021 -4.500 13.075 1.00 98.25 72 PHE A C 1
ATOM 556 O O . PHE A 1 72 ? -20.598 -5.226 12.176 1.00 98.25 72 PHE A O 1
ATOM 563 N N . VAL A 1 73 ? -21.712 -3.384 12.815 1.00 98.31 73 VAL A N 1
ATOM 564 C CA . VAL A 1 73 ? -22.013 -2.934 11.445 1.00 98.31 73 VAL A CA 1
ATOM 565 C C . VAL A 1 73 ? -20.727 -2.658 10.662 1.00 98.31 73 VAL A C 1
ATOM 567 O O . VAL A 1 73 ? -20.608 -3.098 9.519 1.00 98.31 73 VAL A O 1
ATOM 570 N N . ALA A 1 74 ? -19.742 -1.994 11.274 1.00 97.75 74 ALA A N 1
ATOM 571 C CA . ALA A 1 74 ? -18.457 -1.722 10.634 1.00 97.75 74 ALA A CA 1
ATOM 572 C C . ALA A 1 74 ? -17.730 -3.012 10.222 1.00 97.75 74 ALA A C 1
ATOM 574 O O . ALA A 1 74 ? -17.246 -3.099 9.097 1.00 97.75 74 ALA A O 1
ATOM 575 N N . VAL A 1 75 ? -17.708 -4.034 11.086 1.00 98.44 75 VAL A N 1
ATOM 576 C CA . VAL A 1 75 ? -17.094 -5.339 10.779 1.00 98.44 75 VAL A CA 1
ATOM 577 C C . VAL A 1 75 ? -17.788 -6.025 9.602 1.00 98.44 75 VAL A C 1
ATOM 579 O O . VAL A 1 75 ? -17.110 -6.556 8.723 1.00 98.44 75 VAL A O 1
ATOM 582 N N . VAL A 1 76 ? -19.123 -5.984 9.538 1.00 98.31 76 VAL A N 1
ATOM 583 C CA . VAL A 1 76 ? -19.882 -6.571 8.420 1.00 98.31 76 VAL A CA 1
ATOM 584 C C . VAL A 1 76 ? -19.567 -5.859 7.100 1.00 98.31 76 VAL A C 1
ATOM 586 O O . VAL A 1 76 ? -19.326 -6.525 6.094 1.00 98.31 76 VAL A O 1
ATOM 589 N N . VAL A 1 77 ? -19.509 -4.523 7.097 1.00 97.69 77 VAL A N 1
ATOM 590 C CA . VAL A 1 77 ? -19.139 -3.737 5.905 1.00 97.69 77 VAL A CA 1
ATOM 591 C C . VAL A 1 77 ? -17.708 -4.049 5.466 1.00 97.69 77 VAL A C 1
ATOM 593 O O . VAL A 1 77 ? -17.462 -4.267 4.279 1.00 97.69 77 VAL A O 1
ATOM 596 N N . LEU A 1 78 ? -16.772 -4.130 6.415 1.00 97.25 78 LEU A N 1
ATOM 597 C CA . LEU A 1 78 ? -15.379 -4.468 6.126 1.00 97.25 78 LEU A CA 1
ATOM 598 C C . LEU A 1 78 ? -15.257 -5.879 5.532 1.00 97.25 78 LEU A C 1
ATOM 600 O O . LEU A 1 78 ? -14.552 -6.070 4.544 1.00 97.25 78 LEU A O 1
ATOM 604 N N . GLY A 1 79 ? -15.993 -6.849 6.083 1.00 97.81 79 GLY A N 1
ATOM 605 C CA . GLY A 1 79 ? -16.051 -8.218 5.569 1.00 97.81 79 GLY A CA 1
ATOM 606 C C . GLY A 1 79 ? -16.647 -8.307 4.161 1.00 97.81 79 GLY A C 1
ATOM 607 O O . GLY A 1 79 ? -16.124 -9.019 3.308 1.00 97.81 79 GLY A O 1
ATOM 608 N N . ALA A 1 80 ? -17.701 -7.543 3.866 1.00 96.94 80 ALA A N 1
ATOM 609 C CA . ALA A 1 80 ? -18.240 -7.463 2.509 1.00 96.94 80 ALA A CA 1
ATOM 610 C C . ALA A 1 80 ? -17.219 -6.857 1.525 1.00 96.94 80 ALA A C 1
ATOM 612 O O . ALA A 1 80 ? -17.077 -7.343 0.399 1.00 96.94 80 ALA A O 1
ATOM 613 N N . GLY A 1 81 ? -16.462 -5.844 1.962 1.00 97.25 81 GLY A N 1
ATOM 614 C CA . GLY A 1 81 ? -15.402 -5.215 1.174 1.00 97.25 81 GLY A CA 1
ATOM 615 C C . GLY A 1 81 ? -14.266 -6.174 0.808 1.00 97.25 81 GLY A C 1
ATOM 616 O O . GLY A 1 81 ? -13.840 -6.209 -0.348 1.00 97.25 81 GLY A O 1
ATOM 617 N N . THR A 1 82 ? -13.807 -7.005 1.748 1.00 96.44 82 THR A N 1
ATOM 618 C CA . THR A 1 82 ? -12.742 -7.988 1.477 1.00 96.44 82 THR A CA 1
ATOM 619 C C . THR A 1 82 ? -13.200 -9.095 0.527 1.00 96.44 82 THR A C 1
ATOM 621 O O . THR A 1 82 ? -12.433 -9.502 -0.350 1.00 96.44 82 THR A O 1
ATOM 624 N N . ILE A 1 83 ? -14.458 -9.540 0.627 1.00 96.44 83 ILE A N 1
ATOM 625 C CA . ILE A 1 83 ? -15.048 -10.501 -0.318 1.00 96.44 83 ILE A CA 1
ATOM 626 C C . ILE A 1 83 ? -15.125 -9.889 -1.723 1.00 96.44 83 ILE A C 1
ATOM 628 O O . ILE A 1 83 ? -14.701 -10.523 -2.691 1.00 96.44 83 ILE A O 1
ATOM 632 N N . ALA A 1 84 ? -15.605 -8.647 -1.849 1.00 94.38 84 ALA A N 1
ATOM 633 C CA . ALA A 1 84 ? -15.689 -7.955 -3.135 1.00 94.38 84 ALA A CA 1
ATOM 634 C C . ALA A 1 84 ? -14.307 -7.779 -3.790 1.00 94.38 84 ALA A C 1
ATOM 636 O O . ALA A 1 84 ? -14.139 -8.098 -4.969 1.00 94.38 84 ALA A O 1
ATOM 637 N N . ALA A 1 85 ? -13.305 -7.351 -3.015 1.00 93.56 85 ALA A N 1
ATOM 638 C CA . ALA A 1 85 ? -11.924 -7.229 -3.479 1.00 93.56 85 ALA A CA 1
ATOM 639 C C . ALA A 1 85 ? -11.355 -8.579 -3.945 1.00 93.56 85 ALA A C 1
ATOM 641 O O . ALA A 1 85 ? -10.731 -8.654 -5.003 1.00 93.56 85 ALA A O 1
ATOM 642 N N . SER A 1 86 ? -11.633 -9.658 -3.209 1.00 94.25 86 SER A N 1
ATOM 643 C CA . SER A 1 86 ? -11.194 -11.012 -3.568 1.00 94.25 86 SER A CA 1
ATOM 644 C C . SER A 1 86 ? -11.820 -11.488 -4.883 1.00 94.25 86 SER A C 1
ATOM 646 O O . SER A 1 86 ? -11.127 -12.038 -5.737 1.00 94.25 86 SER A O 1
ATOM 648 N N . ILE A 1 87 ? -13.116 -11.234 -5.100 1.00 92.88 87 ILE A N 1
ATOM 649 C CA . ILE A 1 87 ? -13.795 -11.579 -6.360 1.00 92.88 87 ILE A CA 1
ATOM 650 C C . ILE A 1 87 ? -13.218 -10.771 -7.526 1.00 92.88 87 ILE A C 1
ATOM 652 O O . ILE A 1 87 ? -13.000 -11.329 -8.604 1.00 92.88 87 ILE A O 1
ATOM 656 N N . LEU A 1 88 ? -12.956 -9.477 -7.324 1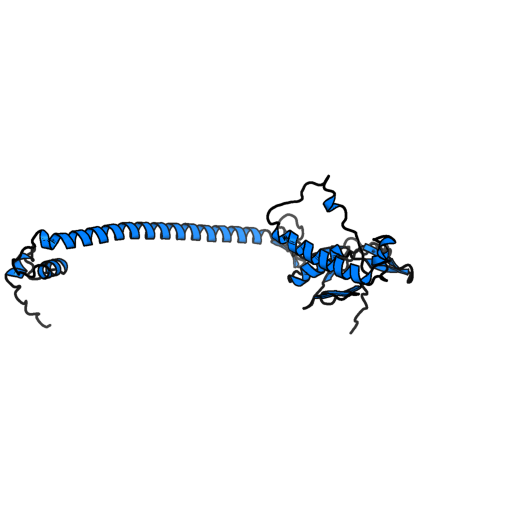.00 88.75 88 LEU A N 1
ATOM 657 C CA . LEU A 1 88 ? -12.370 -8.617 -8.351 1.00 88.75 88 LEU A CA 1
ATOM 658 C C . LEU A 1 88 ? -10.955 -9.076 -8.724 1.00 88.75 88 LEU A C 1
ATOM 660 O O . LEU A 1 88 ? -10.643 -9.187 -9.910 1.00 88.75 88 LEU A O 1
ATOM 664 N N . ALA A 1 89 ? -10.138 -9.422 -7.727 1.00 88.25 89 ALA A N 1
ATOM 665 C CA . ALA A 1 89 ? -8.806 -9.976 -7.936 1.00 88.25 89 ALA A CA 1
ATOM 666 C C . ALA A 1 89 ? -8.863 -11.284 -8.740 1.00 88.25 89 ALA A C 1
ATOM 668 O O . ALA A 1 89 ? -8.178 -11.414 -9.751 1.00 88.25 89 ALA A O 1
ATOM 669 N N . VAL A 1 90 ? -9.750 -12.218 -8.369 1.00 87.38 90 VAL A N 1
ATOM 670 C CA . VAL A 1 90 ? -9.920 -13.490 -9.092 1.00 87.38 90 VAL A CA 1
ATOM 671 C C . VAL A 1 90 ? -10.423 -13.277 -10.520 1.00 87.38 90 VAL A C 1
ATOM 673 O O . VAL A 1 90 ? -9.998 -13.997 -11.422 1.00 87.38 90 VAL A O 1
ATOM 676 N N . ARG A 1 91 ? -11.321 -12.310 -10.759 1.00 83.31 91 ARG A N 1
ATOM 677 C CA . ARG A 1 91 ? -11.754 -11.973 -12.125 1.00 83.31 91 ARG A CA 1
ATOM 678 C C . ARG A 1 91 ? -10.588 -11.454 -12.962 1.00 83.31 91 ARG A C 1
ATOM 680 O O . ARG A 1 91 ? -10.391 -11.966 -14.055 1.00 83.31 91 ARG A O 1
ATOM 687 N N . SER A 1 92 ? -9.778 -10.551 -12.410 1.00 73.88 92 SER A N 1
ATOM 688 C CA . SER A 1 92 ? -8.566 -10.053 -13.072 1.00 73.88 92 SER A CA 1
ATOM 689 C C . SER A 1 92 ? -7.576 -11.185 -13.393 1.00 73.88 92 SER A C 1
ATOM 691 O O . SER A 1 92 ? -7.047 -11.262 -14.499 1.00 73.88 92 SER A O 1
ATOM 693 N N . SER A 1 93 ? -7.394 -12.145 -12.478 1.00 74.81 93 SER A N 1
ATOM 694 C CA . SER A 1 93 ? -6.532 -13.313 -12.714 1.00 74.81 93 SER A CA 1
ATOM 695 C C . SER A 1 93 ? -7.094 -14.323 -13.723 1.00 74.81 93 SER A C 1
ATOM 697 O O . SER A 1 93 ? -6.325 -15.086 -14.294 1.00 74.81 93 SER A O 1
ATOM 699 N N . LYS A 1 94 ? -8.414 -14.375 -13.951 1.00 71.06 94 LYS A N 1
ATOM 700 C CA . LYS A 1 94 ? -9.031 -15.305 -14.920 1.00 71.06 94 LYS A CA 1
ATOM 701 C C . LYS A 1 94 ? -8.938 -14.835 -16.372 1.00 71.06 94 LYS A C 1
ATOM 703 O O . LYS A 1 94 ? -9.174 -15.646 -17.273 1.00 71.06 94 LYS A O 1
ATOM 708 N N . ASP A 1 95 ? -8.602 -13.568 -16.596 1.00 71.69 95 ASP A N 1
ATOM 709 C CA . ASP A 1 95 ? -8.438 -12.997 -17.935 1.00 71.69 95 ASP A CA 1
ATOM 710 C C . ASP A 1 95 ? -7.048 -13.253 -18.531 1.00 71.69 95 ASP A C 1
ATOM 712 O O . ASP A 1 95 ? -6.821 -12.949 -19.703 1.00 71.69 95 ASP A O 1
ATOM 716 N N . THR A 1 96 ? -6.138 -13.872 -17.775 1.00 71.19 96 THR A N 1
ATOM 717 C CA . THR A 1 96 ? -4.834 -14.319 -18.268 1.00 71.19 96 THR A CA 1
ATOM 718 C C . THR A 1 96 ? -4.833 -15.840 -18.456 1.00 71.19 96 THR A C 1
ATOM 720 O O . THR A 1 96 ? -5.250 -16.607 -17.587 1.00 71.19 96 THR A O 1
ATOM 723 N N . ARG A 1 97 ? -4.402 -16.308 -19.631 1.00 72.38 97 ARG A N 1
ATOM 724 C CA . ARG A 1 97 ? -4.168 -17.729 -19.925 1.00 72.38 97 ARG A CA 1
ATOM 725 C C . ARG A 1 97 ? -2.708 -17.901 -20.312 1.00 72.38 97 ARG A C 1
ATOM 727 O O . ARG A 1 97 ? -2.162 -17.0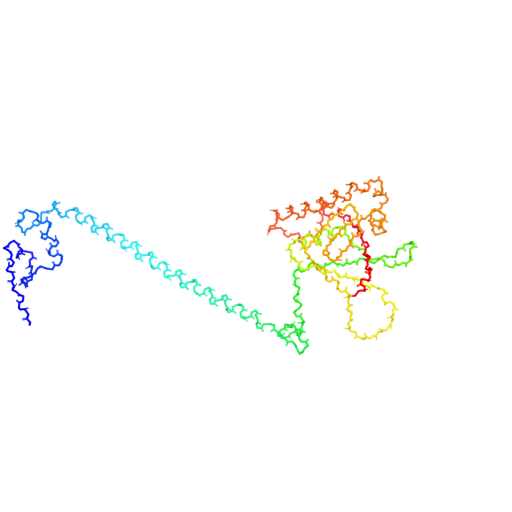64 -21.019 1.00 72.38 97 ARG A O 1
ATOM 734 N N . ILE A 1 98 ? -2.087 -18.985 -19.866 1.00 71.12 98 ILE A N 1
ATOM 735 C CA . ILE A 1 98 ? -0.778 -19.388 -20.378 1.00 71.12 98 ILE A CA 1
ATOM 736 C C . ILE A 1 98 ? -1.027 -20.089 -21.720 1.00 71.12 98 ILE A C 1
ATOM 738 O O . ILE A 1 98 ? -1.762 -21.079 -21.781 1.00 71.12 98 ILE A O 1
ATOM 742 N N . THR A 1 99 ? -0.498 -19.529 -22.803 1.00 71.81 99 THR A N 1
ATOM 743 C CA . THR A 1 99 ? -0.489 -20.148 -24.135 1.00 71.81 99 THR A CA 1
ATOM 744 C C . THR A 1 99 ? 0.454 -21.357 -24.125 1.00 71.81 99 THR A C 1
ATOM 746 O O . THR A 1 99 ? 1.322 -21.457 -23.260 1.00 71.81 99 THR A O 1
ATOM 749 N N . SER A 1 100 ? 0.303 -22.291 -25.070 1.00 77.00 100 SER A N 1
ATOM 750 C CA . SER A 1 100 ? 1.183 -23.469 -25.225 1.00 77.00 100 SER A CA 1
ATOM 751 C C . SER A 1 100 ? 2.675 -23.128 -25.244 1.00 77.00 100 SER A C 1
ATOM 753 O O . SER A 1 100 ? 3.500 -23.944 -24.848 1.00 77.00 100 SER A O 1
ATOM 755 N N . ASP A 1 101 ? 2.998 -21.901 -25.643 1.00 76.56 101 ASP A N 1
ATOM 756 C CA . ASP A 1 101 ? 4.356 -21.387 -25.789 1.00 76.56 101 ASP A CA 1
ATOM 757 C C . ASP A 1 101 ? 4.912 -20.795 -24.477 1.00 76.56 101 ASP A C 1
ATOM 759 O O . ASP A 1 101 ? 5.966 -20.165 -24.468 1.00 76.56 101 ASP A O 1
ATOM 763 N N . GLY A 1 102 ? 4.192 -20.946 -23.357 1.00 76.44 102 GLY A N 1
ATOM 764 C CA . GLY A 1 102 ? 4.590 -20.433 -22.042 1.00 76.44 102 GLY A CA 1
ATOM 765 C C . GLY A 1 102 ? 4.368 -18.928 -21.846 1.00 76.44 102 GLY A C 1
ATOM 766 O O . GLY A 1 102 ? 4.724 -18.387 -20.801 1.00 76.44 102 GLY A O 1
ATOM 767 N N . THR A 1 103 ? 3.766 -18.239 -22.818 1.00 70.50 103 THR A N 1
ATOM 768 C CA . THR A 1 103 ? 3.474 -16.801 -22.754 1.00 70.50 103 THR A CA 1
ATOM 769 C C . THR A 1 103 ? 2.107 -16.536 -22.120 1.00 70.50 103 THR A C 1
ATOM 771 O O . THR A 1 103 ? 1.146 -17.270 -22.346 1.00 70.50 103 THR A O 1
ATOM 774 N N . LEU A 1 104 ? 1.998 -15.486 -21.300 1.00 68.88 104 LEU A N 1
ATOM 775 C CA . LEU A 1 104 ? 0.711 -15.029 -20.768 1.00 68.88 104 LEU A CA 1
ATOM 776 C C . LEU A 1 104 ? -0.032 -14.275 -21.876 1.00 68.88 104 LEU A C 1
ATOM 778 O O . LEU A 1 104 ? 0.493 -13.304 -22.407 1.00 68.88 104 LEU A O 1
ATOM 782 N N . ALA A 1 105 ? -1.243 -14.697 -22.225 1.00 77.31 105 ALA A N 1
ATOM 783 C CA . ALA A 1 105 ? -2.102 -14.057 -23.219 1.00 77.31 105 ALA A CA 1
ATOM 784 C C . ALA A 1 105 ? -3.475 -13.724 -22.630 1.00 77.31 105 ALA A C 1
ATOM 786 O O . ALA A 1 105 ? -3.951 -14.376 -21.692 1.00 77.31 105 ALA A O 1
ATOM 787 N N . LYS A 1 106 ? -4.117 -12.684 -23.170 1.00 75.31 106 LYS A N 1
ATOM 788 C CA . LYS A 1 106 ? -5.438 -12.253 -22.718 1.00 75.31 106 LYS A CA 1
ATOM 789 C C . LYS A 1 106 ? -6.467 -13.216 -23.286 1.00 75.31 106 LYS A C 1
ATOM 791 O O . LYS A 1 106 ? -6.483 -13.502 -24.485 1.00 75.31 106 LYS A O 1
ATOM 796 N N . LYS A 1 107 ? -7.347 -13.718 -22.427 1.00 69.50 107 LYS A N 1
ATOM 797 C CA . LYS A 1 107 ? -8.373 -14.678 -22.826 1.00 69.50 107 LYS A CA 1
ATOM 798 C C . LYS A 1 107 ? -9.309 -14.055 -23.874 1.00 69.50 107 LYS A C 1
ATOM 800 O O . LYS A 1 107 ? -9.992 -13.076 -23.592 1.00 69.50 107 LYS A O 1
ATOM 805 N N . GLY A 1 108 ? -9.355 -14.649 -25.068 1.00 77.69 108 GLY A N 1
ATOM 806 C CA . GLY A 1 108 ? -10.288 -14.291 -26.147 1.00 77.69 108 GLY A CA 1
ATOM 807 C C . GLY A 1 108 ? -9.703 -13.460 -27.291 1.00 77.69 108 GLY A C 1
ATOM 808 O O . GLY A 1 108 ? -10.313 -13.426 -28.353 1.00 77.69 108 GLY A O 1
ATOM 809 N N . THR A 1 109 ? -8.535 -12.839 -27.120 1.00 74.12 109 THR A N 1
ATOM 810 C CA . THR A 1 109 ? -7.877 -12.081 -28.199 1.00 74.12 109 THR A CA 1
ATOM 811 C C . THR A 1 109 ? -6.569 -12.707 -28.680 1.00 74.12 109 THR A C 1
ATOM 813 O O . THR A 1 109 ? -6.006 -12.192 -29.639 1.00 74.12 109 THR A O 1
ATOM 816 N N . ASP A 1 110 ? -6.067 -13.763 -28.017 1.00 68.38 110 ASP A N 1
ATOM 817 C CA . ASP A 1 110 ? -4.724 -14.357 -28.216 1.00 68.38 110 ASP A CA 1
ATOM 818 C C . ASP A 1 110 ? -3.584 -13.321 -28.252 1.00 68.38 110 ASP A C 1
ATOM 820 O O . ASP A 1 110 ? -2.446 -13.610 -28.615 1.00 68.38 110 ASP A O 1
ATOM 824 N N . GLN A 1 111 ? -3.871 -12.097 -27.805 1.00 71.00 111 GLN A N 1
ATOM 825 C CA . GLN A 1 111 ? -2.888 -11.046 -27.691 1.00 71.00 111 GLN A CA 1
ATOM 826 C C . GLN A 1 111 ? -2.041 -11.350 -26.460 1.00 71.00 111 GLN A C 1
ATOM 828 O O . GLN A 1 111 ? -2.606 -11.540 -25.371 1.00 71.00 111 GLN A O 1
ATOM 833 N N . PRO A 1 112 ? -0.708 -11.400 -26.603 1.00 61.34 112 PRO A N 1
ATOM 834 C CA . PRO A 1 112 ? 0.167 -11.581 -25.463 1.00 61.34 112 PRO A CA 1
ATOM 835 C C . PRO A 1 112 ? -0.103 -10.453 -24.465 1.00 61.34 112 PRO A C 1
ATOM 837 O O . PRO A 1 112 ? -0.094 -9.271 -24.813 1.00 61.34 112 PRO A O 1
ATOM 840 N N . VAL A 1 113 ? -0.359 -10.825 -23.213 1.00 63.22 113 VAL A N 1
ATOM 841 C CA . VAL A 1 113 ? -0.285 -9.911 -22.077 1.00 63.22 113 VAL A CA 1
ATOM 842 C C . VAL A 1 113 ? 1.193 -9.685 -21.875 1.00 63.22 113 VAL A C 1
ATOM 844 O O . VAL A 1 113 ? 1.869 -10.373 -21.112 1.00 63.22 113 VAL A O 1
ATOM 847 N N . ILE A 1 114 ? 1.707 -8.727 -22.634 1.00 56.69 114 ILE A N 1
ATOM 848 C CA . ILE A 1 114 ? 2.997 -8.147 -22.347 1.00 56.69 114 ILE A CA 1
ATOM 849 C C . ILE A 1 114 ? 2.779 -7.470 -21.004 1.00 56.69 114 ILE A C 1
ATOM 851 O O . ILE A 1 114 ? 2.102 -6.446 -20.904 1.00 56.69 114 ILE A O 1
ATOM 855 N N . THR A 1 115 ? 3.291 -8.086 -19.941 1.00 52.66 115 THR A N 1
ATOM 856 C CA . THR A 1 115 ? 3.590 -7.328 -18.742 1.00 52.66 115 THR A CA 1
ATOM 857 C C . THR A 1 115 ? 4.669 -6.364 -19.187 1.00 52.66 115 THR A C 1
ATOM 859 O O . THR A 1 115 ? 5.859 -6.675 -19.142 1.00 52.66 115 THR A O 1
ATOM 862 N N . THR A 1 116 ? 4.261 -5.191 -19.659 1.00 46.47 116 THR A N 1
ATOM 863 C CA . THR A 1 116 ? 5.060 -4.009 -19.436 1.00 46.47 116 THR A CA 1
ATOM 864 C C . THR A 1 116 ? 5.153 -3.976 -17.919 1.00 46.47 116 THR A C 1
ATOM 866 O O . THR A 1 116 ? 4.293 -3.439 -17.220 1.00 46.47 116 THR A O 1
ATOM 869 N N . SER A 1 117 ? 6.215 -4.587 -17.374 1.00 50.75 117 SER A N 1
ATOM 870 C CA . SER A 1 117 ? 6.822 -3.980 -16.208 1.00 50.75 117 SER A CA 1
ATOM 871 C C . SER A 1 117 ? 6.853 -2.495 -16.552 1.00 50.75 117 SER A C 1
ATOM 873 O O . SER A 1 117 ? 7.065 -2.127 -17.715 1.00 50.75 117 SER A O 1
ATOM 875 N N . GLN A 1 118 ? 6.598 -1.613 -15.598 1.00 50.38 118 GLN A N 1
ATOM 876 C CA . GLN A 1 118 ? 6.860 -0.193 -15.828 1.00 50.38 118 GLN A CA 1
ATOM 877 C C . GLN A 1 118 ? 8.374 0.049 -16.005 1.00 50.38 118 GLN A C 1
ATOM 879 O O . GLN A 1 118 ? 8.914 1.029 -15.514 1.00 50.38 118 GLN A O 1
ATOM 884 N N . GLY A 1 119 ? 9.085 -0.880 -16.644 1.00 59.84 119 GLY A N 1
ATOM 885 C CA . GLY A 1 119 ? 10.408 -0.725 -17.133 1.00 59.84 119 GLY A CA 1
ATOM 886 C C . GLY A 1 119 ? 10.427 0.416 -18.112 1.00 59.84 119 GLY A C 1
ATOM 887 O O . GLY A 1 119 ? 9.610 0.546 -19.024 1.00 59.84 119 GLY A O 1
ATOM 888 N N . PHE A 1 120 ? 11.358 1.302 -17.835 1.00 73.00 120 PHE A N 1
ATOM 889 C CA . PHE A 1 120 ? 11.604 2.441 -18.669 1.00 73.00 120 PHE A CA 1
ATOM 890 C C . PHE A 1 120 ? 12.314 1.938 -19.926 1.00 73.00 120 PHE A C 1
ATOM 892 O O . PHE A 1 120 ? 13.446 1.454 -19.845 1.00 73.00 120 PHE A O 1
ATOM 899 N N . SER A 1 121 ? 11.612 2.001 -21.059 1.00 72.62 121 SER A N 1
ATOM 900 C CA . SER A 1 121 ? 12.143 1.661 -22.375 1.00 72.62 121 SER A CA 1
ATOM 901 C C . SER A 1 121 ? 12.636 2.917 -23.077 1.00 72.62 121 SER A C 1
ATOM 903 O O . SER A 1 121 ? 11.874 3.869 -23.262 1.00 72.62 121 SER A O 1
ATOM 905 N N . VAL A 1 122 ? 13.890 2.903 -23.513 1.00 77.69 122 VAL A N 1
ATOM 906 C CA . VAL A 1 122 ? 14.451 3.964 -24.353 1.00 77.69 122 VAL A CA 1
ATOM 907 C C . VAL A 1 122 ? 14.827 3.396 -25.705 1.00 77.69 122 VAL A C 1
ATOM 909 O O . VAL A 1 122 ? 15.481 2.357 -25.768 1.00 77.69 122 VAL A O 1
ATOM 912 N N . SER A 1 123 ? 14.446 4.104 -26.765 1.00 77.38 123 SER A N 1
ATOM 913 C CA . SER A 1 123 ? 14.906 3.839 -28.126 1.00 77.38 123 SER A CA 1
ATOM 914 C C . SER A 1 123 ? 16.159 4.654 -28.433 1.00 77.38 123 SER A C 1
ATOM 916 O O . SER A 1 123 ? 16.193 5.865 -28.189 1.00 77.38 123 SER A O 1
ATOM 918 N N . THR A 1 124 ? 17.180 3.977 -28.949 1.00 81.62 124 THR A N 1
ATOM 919 C CA . THR A 1 124 ? 18.405 4.600 -29.454 1.00 81.62 124 THR A CA 1
ATOM 920 C C . THR A 1 124 ? 18.181 5.151 -30.860 1.00 81.62 124 THR A C 1
ATOM 922 O O . THR A 1 124 ? 17.385 4.616 -31.633 1.00 81.62 124 THR A O 1
ATOM 925 N N . ASN A 1 125 ? 18.889 6.228 -31.194 1.00 80.00 125 ASN A N 1
ATOM 926 C CA . ASN A 1 125 ? 19.057 6.650 -32.582 1.00 80.00 125 ASN A CA 1
ATOM 927 C C . ASN A 1 125 ? 20.362 6.063 -33.119 1.00 80.00 125 ASN A C 1
ATOM 929 O O . ASN A 1 125 ? 21.321 5.926 -32.371 1.00 80.00 125 ASN A O 1
ATOM 933 N N . GLU A 1 126 ? 20.426 5.745 -34.402 1.00 82.12 126 GLU A N 1
ATOM 934 C CA . GLU A 1 126 ? 21.642 5.243 -35.040 1.00 82.12 126 GLU A CA 1
ATOM 935 C C . GLU A 1 126 ? 22.353 6.387 -35.773 1.00 82.12 126 GLU A C 1
ATOM 937 O O . GLU A 1 126 ? 21.710 7.200 -36.445 1.00 82.12 126 GLU A O 1
ATOM 942 N N . LYS A 1 127 ? 23.677 6.484 -35.629 1.00 81.12 127 LYS A N 1
ATOM 943 C CA . LYS A 1 127 ? 24.515 7.400 -36.414 1.00 81.12 127 LYS A CA 1
ATOM 944 C C . LYS A 1 127 ? 25.762 6.678 -36.895 1.00 81.12 127 LYS A C 1
ATOM 946 O O . LYS A 1 127 ? 26.244 5.775 -36.232 1.00 81.12 127 LYS A O 1
ATOM 951 N N . VAL A 1 128 ? 26.298 7.093 -38.036 1.00 82.06 128 VAL A N 1
ATOM 952 C CA . VAL A 1 128 ? 27.602 6.617 -38.512 1.00 82.06 128 VAL A CA 1
ATOM 953 C C . VAL A 1 128 ? 28.672 7.527 -37.927 1.00 82.06 128 VAL A C 1
ATOM 955 O O . VAL A 1 128 ? 28.612 8.744 -38.109 1.00 82.06 128 VAL A O 1
ATOM 958 N N . ASP A 1 129 ? 29.635 6.954 -37.213 1.00 81.44 129 ASP A N 1
ATOM 959 C CA . ASP A 1 129 ? 30.808 7.688 -36.756 1.00 81.44 129 ASP A CA 1
ATOM 960 C C . ASP A 1 129 ? 31.653 8.094 -37.978 1.00 81.44 129 ASP A C 1
ATOM 962 O O . ASP A 1 129 ? 32.133 7.224 -38.711 1.00 81.44 129 ASP A O 1
ATOM 966 N N . PRO A 1 130 ? 31.868 9.401 -38.221 1.00 80.38 130 PRO A N 1
ATOM 967 C CA . PRO A 1 130 ? 32.618 9.868 -39.382 1.00 80.38 130 PRO A CA 1
ATOM 968 C C . PRO A 1 130 ? 34.091 9.439 -39.372 1.00 80.38 130 PRO A C 1
ATOM 970 O O . PRO A 1 130 ? 34.726 9.459 -40.425 1.00 80.38 130 PRO A O 1
ATOM 973 N N . LYS A 1 131 ? 34.658 9.088 -38.209 1.00 85.56 131 LYS A N 1
ATOM 974 C CA . LYS A 1 131 ? 36.070 8.691 -38.092 1.00 85.56 131 LYS A CA 1
ATOM 975 C C . LYS A 1 131 ? 36.275 7.211 -38.386 1.00 85.56 131 LYS A C 1
ATOM 977 O O . LYS A 1 131 ? 37.234 6.855 -39.065 1.00 85.56 131 LYS A O 1
ATOM 982 N N . THR A 1 132 ? 35.406 6.363 -37.845 1.00 86.44 132 THR A N 1
ATOM 983 C CA . THR A 1 132 ? 35.556 4.902 -37.918 1.00 86.44 132 THR A CA 1
ATOM 984 C C . THR A 1 132 ? 34.695 4.264 -39.004 1.00 86.44 132 THR A C 1
ATOM 986 O O . THR A 1 132 ? 34.987 3.149 -39.423 1.00 86.44 132 THR A O 1
ATOM 989 N N . GLY A 1 133 ? 33.649 4.951 -39.477 1.00 84.88 133 GLY A N 1
ATOM 990 C CA . GLY A 1 133 ? 32.648 4.388 -40.385 1.00 84.88 133 GLY A CA 1
ATOM 991 C C . GLY A 1 133 ? 31.696 3.393 -39.713 1.00 84.88 133 GLY A C 1
ATOM 992 O O . GLY A 1 133 ? 30.835 2.834 -40.388 1.00 84.88 133 GLY A O 1
ATOM 993 N N . ASN A 1 134 ? 31.829 3.178 -38.400 1.00 83.31 134 ASN A N 1
ATOM 994 C CA . ASN A 1 134 ? 30.990 2.259 -37.642 1.00 83.31 134 ASN A CA 1
ATOM 995 C C . ASN A 1 134 ? 29.676 2.923 -37.226 1.00 83.31 134 ASN A C 1
ATOM 997 O O . ASN A 1 134 ? 29.618 4.128 -36.969 1.00 83.31 134 ASN A O 1
ATOM 1001 N N . PHE A 1 135 ? 28.622 2.120 -37.108 1.00 79.56 135 PHE A N 1
ATOM 1002 C CA . PHE A 1 135 ? 27.355 2.568 -36.548 1.00 79.56 135 PHE A CA 1
ATOM 1003 C C . PHE A 1 135 ? 27.463 2.664 -35.026 1.00 79.56 135 PHE A C 1
ATOM 1005 O O . PHE A 1 135 ? 27.753 1.686 -34.339 1.00 79.56 135 PHE A O 1
ATOM 1012 N N . ILE A 1 136 ? 27.220 3.858 -34.503 1.00 82.19 136 ILE A N 1
ATOM 1013 C CA . ILE A 1 136 ? 27.145 4.166 -33.081 1.00 82.19 136 ILE A CA 1
ATOM 1014 C C . ILE A 1 136 ? 25.687 4.387 -32.689 1.00 82.19 136 ILE A C 1
ATOM 1016 O O . ILE A 1 136 ? 24.904 5.037 -33.391 1.00 82.19 136 ILE A O 1
ATOM 1020 N N . GLN A 1 137 ? 25.311 3.832 -31.543 1.00 84.19 137 GLN A N 1
ATOM 1021 C CA . GLN A 1 137 ? 23.977 4.011 -30.984 1.00 84.19 137 GLN A CA 1
ATOM 1022 C C . GLN A 1 137 ? 23.988 5.204 -30.067 1.00 84.19 137 GLN A C 1
ATOM 1024 O O . GLN A 1 137 ? 24.832 5.279 -29.194 1.00 84.19 137 GLN A O 1
ATOM 1029 N N . CYS A 1 138 ? 23.038 6.098 -30.260 1.00 85.88 138 CYS A N 1
ATOM 1030 C CA . CYS A 1 138 ? 23.042 7.447 -29.749 1.00 85.88 138 CYS A CA 1
ATOM 1031 C C . CYS A 1 138 ? 21.818 7.655 -28.828 1.00 85.88 138 CYS A C 1
ATOM 1033 O O . CYS A 1 138 ? 20.676 7.685 -29.292 1.00 85.88 138 CYS A O 1
ATOM 1035 N N . LEU A 1 139 ? 22.054 7.807 -27.516 1.00 86.94 139 LEU A N 1
ATOM 1036 C CA . LEU A 1 139 ? 21.028 8.039 -26.472 1.00 86.94 139 LEU A CA 1
ATOM 1037 C C . LEU A 1 139 ? 20.981 9.470 -25.948 1.00 86.94 139 LEU A C 1
ATOM 1039 O O . LEU A 1 139 ? 21.992 9.966 -25.461 1.00 86.94 139 LEU A O 1
ATOM 1043 N N . SER A 1 140 ? 19.816 10.116 -25.919 1.00 83.25 140 SER A N 1
ATOM 1044 C CA . SER A 1 140 ? 19.744 11.493 -25.412 1.00 83.25 140 SER A CA 1
ATOM 1045 C C . SER A 1 140 ? 19.964 11.648 -23.923 1.00 83.25 140 SER A C 1
ATOM 1047 O O . SER A 1 140 ? 19.598 10.791 -23.133 1.00 83.25 140 SER A O 1
ATOM 1049 N N . LEU A 1 141 ? 20.533 12.785 -23.520 1.00 80.19 141 LEU A N 1
ATOM 1050 C CA . LEU A 1 141 ? 20.824 13.108 -22.122 1.00 80.19 141 LEU A CA 1
ATOM 1051 C C . LEU A 1 141 ? 19.548 13.094 -21.266 1.00 80.19 141 LEU A C 1
ATOM 1053 O O . LEU A 1 141 ? 19.548 12.612 -20.133 1.00 80.19 141 LEU A O 1
ATOM 1057 N N . SER A 1 142 ? 18.426 13.543 -21.836 1.00 78.50 142 SER A N 1
ATOM 1058 C CA . SER A 1 142 ? 17.094 13.395 -21.236 1.00 78.50 142 SER A CA 1
ATOM 1059 C C . SER A 1 142 ? 16.713 11.920 -21.049 1.00 78.50 142 SER A C 1
ATOM 1061 O O . SER A 1 142 ? 16.271 11.514 -19.975 1.00 78.50 142 SER A O 1
ATOM 1063 N N . GLN A 1 143 ? 16.954 11.073 -22.051 1.00 85.81 143 GLN A N 1
ATOM 1064 C CA . GLN A 1 143 ? 16.716 9.636 -21.928 1.00 85.81 143 GLN A CA 1
ATOM 1065 C C . GLN A 1 143 ? 17.661 8.968 -20.913 1.00 85.81 143 GLN A C 1
ATOM 1067 O O . GLN A 1 143 ? 17.199 8.151 -20.123 1.00 85.81 143 GLN A O 1
ATOM 1072 N N . ILE A 1 144 ? 18.941 9.342 -20.865 1.00 87.50 144 ILE A N 1
ATOM 1073 C CA . ILE A 1 144 ? 19.942 8.802 -19.929 1.00 87.50 144 ILE A CA 1
ATOM 1074 C C . ILE A 1 144 ? 19.623 9.203 -18.494 1.00 87.50 144 ILE A C 1
ATOM 1076 O O . ILE A 1 144 ? 19.679 8.369 -17.596 1.00 87.50 144 ILE A O 1
ATOM 1080 N N . SER A 1 145 ? 19.243 10.459 -18.257 1.00 85.12 145 SER A N 1
ATOM 1081 C CA . SER A 1 145 ? 18.839 10.912 -16.921 1.00 85.12 145 SER A CA 1
ATOM 1082 C C . SER A 1 145 ? 17.586 10.180 -16.440 1.00 85.12 145 SER A C 1
ATOM 1084 O O . SER A 1 145 ? 17.550 9.703 -15.306 1.00 85.12 145 SER A O 1
ATOM 1086 N N . ARG A 1 146 ? 16.587 9.986 -17.307 1.00 83.81 146 ARG A N 1
ATOM 1087 C CA . ARG A 1 146 ? 15.409 9.169 -16.980 1.00 83.81 146 ARG A CA 1
ATOM 1088 C C . ARG A 1 146 ? 15.763 7.700 -16.751 1.00 83.81 146 ARG A C 1
ATOM 1090 O O . ARG A 1 146 ? 15.201 7.089 -15.842 1.00 83.81 146 ARG A O 1
ATOM 1097 N N . LEU A 1 147 ? 16.706 7.151 -17.515 1.00 87.44 147 LEU A N 1
ATOM 1098 C CA . LEU A 1 147 ? 17.212 5.787 -17.351 1.00 87.44 147 LEU A CA 1
ATOM 1099 C C . LEU A 1 147 ? 17.887 5.624 -15.984 1.00 87.44 147 LEU A C 1
ATOM 1101 O O . LEU A 1 147 ? 17.530 4.724 -15.227 1.00 87.44 147 LEU A O 1
ATOM 1105 N N . TYR A 1 148 ? 18.767 6.557 -15.624 1.00 88.56 148 TYR A N 1
ATOM 1106 C CA . TYR A 1 148 ? 19.453 6.617 -14.334 1.00 88.56 148 TYR A CA 1
ATOM 1107 C C . TYR A 1 148 ? 18.469 6.742 -13.155 1.00 88.56 148 TYR A C 1
ATOM 1109 O O . TYR A 1 148 ? 18.549 6.005 -12.169 1.00 88.56 148 TYR A O 1
ATOM 1117 N N . ILE A 1 149 ? 17.481 7.638 -13.261 1.00 85.12 149 ILE A N 1
ATOM 1118 C CA . ILE A 1 149 ? 16.437 7.817 -12.238 1.00 85.12 149 ILE A CA 1
ATOM 1119 C C . ILE A 1 149 ? 15.561 6.565 -12.110 1.00 85.12 149 ILE A C 1
ATOM 1121 O O . ILE A 1 149 ? 15.168 6.199 -11.005 1.00 85.12 149 ILE A O 1
ATOM 1125 N N . SER A 1 150 ? 15.215 5.917 -13.220 1.00 84.75 150 SER A N 1
ATOM 1126 C CA . SER A 1 150 ? 14.372 4.716 -13.192 1.00 84.75 150 SER A CA 1
ATOM 1127 C C . SER A 1 150 ? 15.118 3.549 -12.549 1.00 84.75 150 SER A C 1
ATOM 1129 O O . SER A 1 150 ? 14.585 2.879 -11.667 1.00 84.75 150 SER A O 1
ATOM 1131 N N . TYR A 1 151 ? 16.389 3.380 -12.905 1.00 87.19 151 TYR A N 1
ATOM 1132 C CA . TYR A 1 151 ? 17.243 2.348 -12.338 1.00 87.19 151 TYR A CA 1
ATOM 1133 C C . TYR A 1 151 ? 17.474 2.536 -10.830 1.00 87.19 151 TYR A C 1
ATOM 1135 O O . TYR A 1 151 ? 17.273 1.605 -10.056 1.00 87.19 151 TYR A O 1
ATOM 1143 N N . SER A 1 152 ? 17.793 3.755 -10.378 1.00 81.25 152 SER A N 1
ATOM 1144 C CA . SER A 1 152 ? 17.968 4.054 -8.940 1.00 81.25 152 SER A CA 1
ATOM 1145 C C . SER A 1 152 ? 16.712 3.812 -8.089 1.00 81.25 152 SER A C 1
ATOM 1147 O O . SER A 1 152 ? 16.813 3.652 -6.875 1.00 81.25 152 SER A O 1
ATOM 1149 N N . LYS A 1 153 ? 15.524 3.736 -8.704 1.00 82.12 153 LYS A N 1
ATOM 1150 C CA . LYS A 1 153 ? 14.262 3.371 -8.037 1.00 82.12 153 LYS A CA 1
ATOM 1151 C C . LYS A 1 153 ? 14.027 1.857 -7.958 1.00 82.12 153 LYS A C 1
ATOM 1153 O O . LYS A 1 153 ? 12.951 1.444 -7.536 1.00 82.12 153 LYS A O 1
ATOM 1158 N N . GLY A 1 154 ? 14.977 1.037 -8.407 1.00 79.88 154 GLY A N 1
ATOM 1159 C CA . GLY A 1 154 ? 14.817 -0.415 -8.518 1.00 79.88 154 GLY A CA 1
ATOM 1160 C C . GLY A 1 154 ? 13.867 -0.834 -9.643 1.00 79.88 154 GLY A C 1
ATOM 1161 O O . GLY A 1 154 ? 13.350 -1.948 -9.634 1.00 79.88 154 GLY A O 1
ATOM 1162 N N . THR A 1 155 ? 13.590 0.060 -10.598 1.00 80.62 155 THR A N 1
ATOM 1163 C CA . THR A 1 155 ? 12.769 -0.273 -11.766 1.00 80.62 155 THR A CA 1
ATOM 1164 C C . THR A 1 155 ? 13.648 -0.954 -12.809 1.00 80.62 155 THR A C 1
ATOM 1166 O O . THR A 1 155 ? 14.715 -0.444 -13.140 1.00 80.62 155 THR A O 1
ATOM 1169 N N . GLN A 1 156 ? 13.206 -2.094 -13.343 1.00 79.19 156 GLN A N 1
ATOM 1170 C CA . GLN A 1 156 ? 13.931 -2.799 -14.401 1.00 79.19 156 GLN A CA 1
ATOM 1171 C C . GLN A 1 156 ? 14.024 -1.910 -15.645 1.00 79.19 156 GLN A C 1
ATOM 1173 O O . GLN A 1 156 ? 13.006 -1.584 -16.242 1.00 79.19 156 GLN A O 1
ATOM 1178 N N . THR A 1 157 ? 15.222 -1.511 -16.053 1.00 80.75 157 THR A N 1
ATOM 1179 C CA . THR A 1 157 ? 15.416 -0.692 -17.251 1.00 80.75 157 THR A CA 1
ATOM 1180 C C . THR A 1 157 ? 15.741 -1.572 -18.455 1.00 80.75 157 THR A C 1
ATOM 1182 O O . THR A 1 157 ? 16.534 -2.512 -18.368 1.00 80.75 157 THR A O 1
ATOM 1185 N N . LEU A 1 158 ? 15.095 -1.289 -19.587 1.00 79.38 158 LEU A N 1
ATOM 1186 C CA . LEU A 1 158 ? 15.261 -2.038 -20.833 1.00 79.38 158 LEU A CA 1
ATOM 1187 C C . LEU A 1 158 ? 15.697 -1.060 -21.920 1.00 79.38 158 LEU A C 1
ATOM 1189 O O . LEU A 1 158 ? 15.023 -0.061 -22.171 1.00 79.38 158 LEU A O 1
ATOM 1193 N N . LEU A 1 159 ? 16.825 -1.332 -22.567 1.00 78.38 159 LEU A N 1
ATOM 1194 C CA . LEU A 1 159 ? 17.273 -0.527 -23.694 1.00 78.38 159 LEU A CA 1
ATOM 1195 C C . LEU A 1 159 ? 16.859 -1.201 -25.000 1.00 78.38 159 LEU A C 1
ATOM 1197 O O . LEU A 1 159 ? 17.262 -2.333 -25.270 1.00 78.38 159 LEU A O 1
ATOM 1201 N N . HIS A 1 160 ? 16.061 -0.498 -25.804 1.00 76.06 160 HIS A N 1
ATOM 1202 C CA . HIS A 1 160 ? 15.699 -0.944 -27.141 1.00 76.06 160 HIS A CA 1
ATOM 1203 C C . HIS A 1 160 ? 16.673 -0.346 -28.140 1.00 76.06 160 HIS A C 1
ATOM 1205 O O . HIS A 1 160 ? 16.643 0.846 -28.453 1.00 76.06 160 HIS A O 1
ATOM 1211 N N . VAL A 1 161 ? 17.529 -1.220 -28.638 1.00 75.31 161 VAL A N 1
ATOM 1212 C CA . VAL A 1 161 ? 18.451 -0.931 -29.717 1.00 75.31 161 VAL A CA 1
ATOM 1213 C C . VAL A 1 161 ? 17.663 -0.969 -31.027 1.00 75.31 161 VAL A C 1
ATOM 1215 O O . VAL A 1 161 ? 17.266 -2.042 -31.487 1.00 75.31 161 VAL A O 1
ATOM 1218 N N . ASN A 1 162 ? 17.403 0.198 -31.620 1.00 66.62 162 ASN A N 1
ATOM 1219 C CA . ASN A 1 162 ? 16.762 0.258 -32.929 1.00 66.62 162 ASN A CA 1
ATOM 1220 C C . ASN A 1 162 ? 17.816 -0.043 -33.998 1.00 66.62 162 ASN A C 1
ATOM 1222 O O . ASN A 1 162 ? 18.610 0.822 -34.349 1.00 66.62 162 ASN A O 1
ATOM 1226 N N . ASN A 1 163 ? 17.872 -1.292 -34.458 1.00 61.59 163 ASN A N 1
ATOM 1227 C CA . ASN A 1 163 ? 18.790 -1.698 -35.514 1.00 61.59 163 ASN A CA 1
ATOM 1228 C C . ASN A 1 163 ? 18.078 -1.536 -36.864 1.00 61.59 163 ASN A C 1
ATOM 1230 O O . ASN A 1 163 ? 17.435 -2.465 -37.351 1.00 61.59 163 ASN A O 1
ATOM 1234 N N . THR A 1 164 ? 18.111 -0.328 -37.427 1.00 54.22 164 THR A N 1
ATOM 1235 C CA . THR A 1 164 ? 17.441 -0.024 -38.704 1.00 54.22 164 THR A CA 1
ATOM 1236 C C . THR A 1 164 ? 18.207 -0.514 -39.934 1.00 54.22 164 THR A C 1
ATOM 1238 O O . THR A 1 164 ? 17.698 -0.399 -41.047 1.00 54.22 164 THR A O 1
ATOM 1241 N N . LEU A 1 165 ? 19.398 -1.089 -39.752 1.00 50.31 165 LEU A N 1
ATOM 1242 C CA . LEU A 1 165 ? 20.348 -1.375 -40.828 1.00 50.31 165 LEU A CA 1
ATOM 1243 C C . LEU A 1 165 ? 20.888 -2.815 -40.828 1.00 50.31 165 LEU A C 1
ATOM 1245 O O . LEU A 1 165 ? 22.016 -3.063 -41.243 1.00 50.31 165 LEU A O 1
ATOM 1249 N N . SER A 1 166 ? 20.058 -3.805 -40.481 1.00 47.88 166 SER A N 1
ATOM 1250 C CA . SER A 1 166 ? 20.276 -5.148 -41.036 1.00 47.88 166 SER A CA 1
ATOM 1251 C C . SER A 1 166 ? 19.772 -5.156 -42.483 1.00 47.88 166 SER A C 1
ATOM 1253 O O . SER A 1 166 ?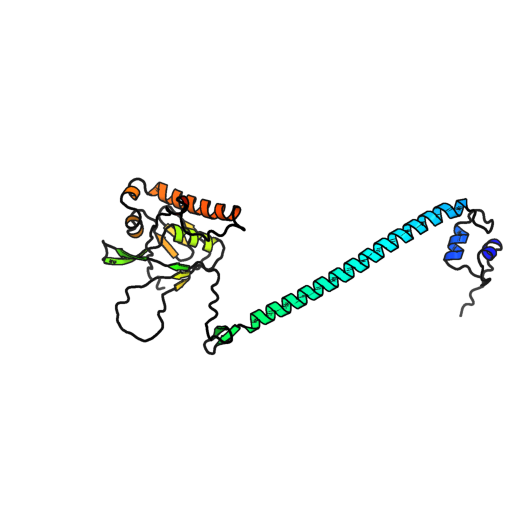 18.630 -5.498 -42.772 1.00 47.88 166 SER A O 1
ATOM 1255 N N . THR A 1 167 ? 20.622 -4.695 -43.400 1.00 45.19 167 THR A N 1
ATOM 1256 C CA . THR A 1 167 ? 20.436 -4.780 -44.859 1.00 45.19 167 THR A CA 1
ATOM 1257 C C . THR A 1 167 ? 20.731 -6.171 -45.420 1.00 45.19 167 THR A C 1
ATOM 1259 O O . THR A 1 167 ? 20.725 -6.349 -46.639 1.00 45.19 167 THR A O 1
ATOM 1262 N N . ASP A 1 168 ? 20.928 -7.179 -44.567 1.00 46.22 168 ASP A N 1
ATOM 1263 C CA . ASP A 1 168 ? 20.858 -8.562 -45.015 1.00 46.22 168 ASP A CA 1
ATOM 1264 C C . ASP A 1 168 ? 19.389 -8.928 -45.211 1.00 46.22 168 ASP A C 1
ATOM 1266 O O . ASP A 1 168 ? 18.662 -9.308 -44.297 1.00 46.22 168 ASP A O 1
ATOM 1270 N N . ASN A 1 169 ? 18.954 -8.783 -46.462 1.00 45.34 169 ASN A N 1
ATOM 1271 C CA . ASN A 1 169 ? 17.649 -9.161 -46.995 1.00 45.34 169 ASN A CA 1
ATOM 1272 C C . ASN A 1 169 ? 17.356 -10.679 -46.904 1.00 45.34 169 ASN A C 1
ATOM 1274 O O . ASN A 1 169 ? 16.687 -11.224 -47.785 1.00 45.34 169 ASN A O 1
ATOM 1278 N N . SER A 1 170 ? 17.809 -11.397 -45.870 1.00 43.12 170 SER A N 1
ATOM 1279 C CA . SER A 1 170 ? 17.245 -12.710 -45.559 1.00 43.12 170 SER A CA 1
ATOM 1280 C C . SER A 1 170 ? 15.900 -12.489 -44.870 1.00 43.12 170 SER A C 1
ATOM 1282 O O . SER A 1 170 ? 15.779 -12.462 -43.645 1.00 43.12 170 SER A O 1
ATOM 1284 N N . ILE A 1 171 ? 14.883 -12.257 -45.699 1.00 44.72 171 ILE A N 1
ATOM 1285 C CA . ILE A 1 171 ? 13.474 -12.233 -45.318 1.00 44.72 171 ILE A CA 1
ATOM 1286 C C . ILE A 1 171 ? 13.100 -13.661 -44.904 1.00 44.72 171 ILE A C 1
ATOM 1288 O O . ILE A 1 171 ? 12.526 -14.409 -45.688 1.00 44.72 171 ILE A O 1
ATOM 1292 N N . ASP A 1 172 ? 13.438 -14.039 -43.674 1.00 45.81 172 ASP A N 1
ATOM 1293 C CA . ASP A 1 172 ? 12.765 -15.130 -42.984 1.00 45.81 172 ASP A CA 1
ATOM 1294 C C . ASP A 1 172 ? 11.670 -14.522 -42.109 1.00 45.81 172 ASP A C 1
ATOM 1296 O O . ASP A 1 172 ? 11.881 -13.673 -41.240 1.00 45.81 172 ASP A O 1
ATOM 1300 N N . ALA A 1 173 ? 10.444 -14.892 -42.451 1.00 42.72 173 ALA A N 1
ATOM 1301 C CA . ALA A 1 173 ? 9.222 -14.247 -42.029 1.00 42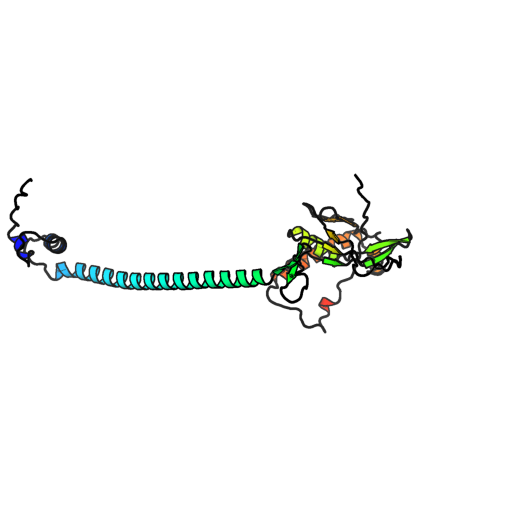.72 173 ALA A CA 1
ATOM 1302 C C . ALA A 1 173 ? 9.062 -14.161 -40.497 1.00 42.72 173 ALA A C 1
ATOM 1304 O O . ALA A 1 173 ? 8.925 -15.164 -39.800 1.00 42.72 173 ALA A O 1
ATOM 1305 N N . GLY A 1 174 ? 8.910 -12.932 -39.993 1.00 43.09 174 GLY A N 1
ATOM 1306 C CA . GLY A 1 174 ? 7.892 -12.659 -38.975 1.00 43.09 174 GLY A CA 1
ATOM 1307 C C . GLY A 1 174 ? 8.327 -12.451 -37.524 1.00 43.09 174 GLY A C 1
ATOM 1308 O O . GLY A 1 174 ? 7.444 -12.391 -36.669 1.00 43.09 174 GLY A O 1
ATOM 1309 N N . ARG A 1 175 ? 9.617 -12.290 -37.200 1.00 38.75 175 ARG A N 1
ATOM 1310 C CA . ARG A 1 175 ? 10.038 -11.876 -35.843 1.00 38.75 175 ARG A CA 1
ATOM 1311 C C . ARG A 1 175 ? 11.230 -10.919 -35.876 1.00 38.75 175 ARG A C 1
ATOM 1313 O O . ARG A 1 175 ? 12.376 -11.344 -35.808 1.00 38.75 175 ARG A O 1
ATOM 1320 N N . TYR A 1 176 ? 10.953 -9.615 -35.902 1.00 42.03 176 TYR A N 1
ATOM 1321 C CA . TYR A 1 176 ? 11.956 -8.603 -35.564 1.00 42.03 176 TYR A CA 1
ATOM 1322 C C . TYR A 1 176 ? 12.238 -8.681 -34.060 1.00 42.03 176 TYR A C 1
ATOM 1324 O O . TYR A 1 176 ? 11.519 -8.106 -33.244 1.00 42.03 176 TYR A O 1
ATOM 1332 N N . SER A 1 177 ? 13.254 -9.453 -33.681 1.00 43.91 177 SER A N 1
ATOM 1333 C CA . SER A 1 177 ? 13.779 -9.446 -32.319 1.00 43.91 177 SER A CA 1
ATOM 1334 C C . SER A 1 177 ? 14.837 -8.355 -32.228 1.00 43.91 177 SER A C 1
ATOM 1336 O O . SER A 1 177 ? 16.000 -8.584 -32.546 1.00 43.91 177 SER A O 1
ATOM 1338 N N . PHE A 1 178 ? 14.439 -7.155 -31.809 1.00 53.97 178 PHE A N 1
ATOM 1339 C CA . PHE A 1 178 ? 15.407 -6.127 -31.431 1.00 53.97 178 PHE A CA 1
ATOM 1340 C C . PHE A 1 178 ? 16.220 -6.651 -30.241 1.00 53.97 178 PHE A C 1
ATOM 1342 O O . PHE A 1 178 ? 15.608 -7.155 -29.292 1.00 53.97 178 PHE A O 1
ATOM 1349 N N . PRO A 1 179 ? 17.562 -6.577 -30.255 1.00 60.75 179 PRO A N 1
ATOM 1350 C CA . PRO A 1 179 ? 18.341 -6.953 -29.087 1.00 60.75 179 PRO A CA 1
ATOM 1351 C C . PRO A 1 179 ? 17.952 -6.014 -27.942 1.00 60.75 179 PRO A C 1
ATOM 1353 O O . PRO A 1 179 ? 18.198 -4.809 -27.983 1.00 60.75 179 PRO A O 1
ATOM 1356 N N . VAL A 1 180 ? 17.269 -6.563 -26.937 1.00 62.09 180 VAL A N 1
ATOM 1357 C CA . VAL A 1 180 ? 16.914 -5.826 -25.727 1.00 62.09 180 VAL A CA 1
ATOM 1358 C C . VAL A 1 180 ? 18.039 -6.027 -24.731 1.00 62.09 180 VAL A C 1
ATOM 1360 O O . VAL A 1 180 ? 18.208 -7.119 -24.184 1.00 62.09 180 VAL A O 1
ATOM 1363 N N . LEU A 1 181 ? 18.805 -4.969 -24.479 1.00 73.56 181 LEU A N 1
ATOM 1364 C CA . LEU A 1 181 ? 19.806 -4.999 -23.425 1.00 73.56 181 LEU A CA 1
ATOM 1365 C C . LEU A 1 181 ? 19.094 -4.764 -22.089 1.00 73.56 181 LEU A C 1
ATOM 1367 O O . LEU A 1 181 ? 18.640 -3.657 -21.787 1.00 73.56 181 LEU A O 1
ATOM 1371 N N . SER A 1 182 ? 18.965 -5.828 -21.294 1.00 77.31 182 SER A N 1
ATOM 1372 C CA . SER A 1 182 ? 18.535 -5.706 -19.901 1.00 77.31 182 SER A CA 1
ATOM 1373 C C . SER A 1 182 ? 19.708 -5.181 -19.092 1.00 77.31 182 SER A C 1
ATOM 1375 O O . SER A 1 182 ? 20.688 -5.893 -18.885 1.00 77.31 182 SER A O 1
ATOM 1377 N N . ILE A 1 183 ? 19.578 -3.963 -18.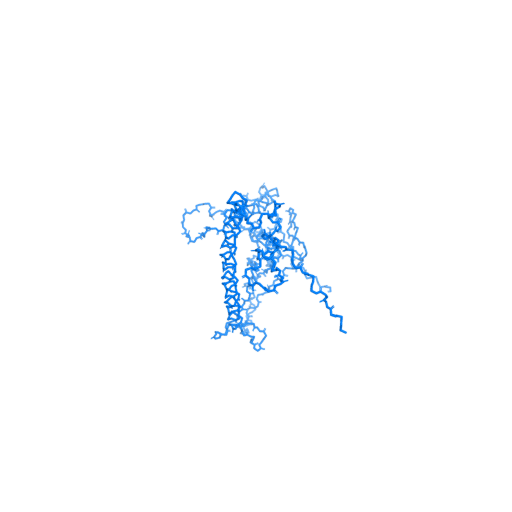583 1.00 78.25 183 ILE A N 1
ATOM 1378 C CA . ILE A 1 183 ? 20.576 -3.395 -17.685 1.00 78.25 183 ILE A CA 1
ATOM 1379 C C . ILE A 1 183 ? 20.305 -3.959 -16.290 1.00 78.25 183 ILE A C 1
ATOM 1381 O O . ILE A 1 183 ? 19.207 -3.809 -15.748 1.00 78.25 183 ILE A O 1
ATOM 1385 N N . ARG A 1 184 ? 21.282 -4.671 -15.725 1.00 76.69 184 ARG A N 1
ATOM 1386 C CA . ARG A 1 184 ? 21.214 -5.223 -14.365 1.00 76.69 184 ARG A CA 1
ATOM 1387 C C . ARG A 1 184 ? 22.463 -4.824 -13.597 1.00 76.69 184 ARG A C 1
ATOM 1389 O O . ARG A 1 184 ? 23.559 -4.819 -14.147 1.00 76.69 184 ARG A O 1
ATOM 1396 N N . GLY A 1 185 ? 22.294 -4.539 -12.318 1.00 77.00 185 GLY A N 1
ATOM 1397 C CA . GLY A 1 185 ? 23.395 -4.337 -11.391 1.00 77.00 185 GLY A CA 1
ATOM 1398 C C . GLY A 1 185 ? 22.917 -3.729 -10.081 1.00 77.00 185 GLY A C 1
ATOM 1399 O O . GLY A 1 185 ? 21.722 -3.498 -9.884 1.00 77.00 185 GLY A O 1
ATOM 1400 N N . ASP A 1 186 ? 23.882 -3.433 -9.217 1.00 79.94 186 ASP A N 1
ATOM 1401 C CA . ASP A 1 186 ? 23.612 -2.968 -7.853 1.00 79.94 186 ASP A CA 1
ATOM 1402 C C . ASP A 1 186 ? 23.848 -1.464 -7.676 1.00 79.94 186 ASP A C 1
ATOM 1404 O O . ASP A 1 186 ? 23.466 -0.879 -6.664 1.00 79.94 186 ASP A O 1
ATOM 1408 N N . SER A 1 187 ? 24.475 -0.811 -8.658 1.00 86.75 187 SER A N 1
ATOM 1409 C CA . SER A 1 187 ? 24.849 0.596 -8.562 1.00 86.75 187 SER A CA 1
ATOM 1410 C C . SER A 1 187 ? 24.619 1.353 -9.864 1.00 86.75 187 SER A C 1
ATOM 1412 O O . SER A 1 187 ? 24.613 0.791 -10.961 1.00 86.75 187 SER A O 1
ATOM 1414 N N . ALA A 1 188 ? 24.380 2.653 -9.716 1.00 88.12 188 ALA A N 1
ATOM 1415 C CA . ALA A 1 188 ? 24.474 3.622 -10.790 1.00 88.12 188 ALA A CA 1
ATOM 1416 C C . ALA A 1 188 ? 25.394 4.742 -10.310 1.00 88.12 188 ALA A C 1
ATOM 1418 O O . ALA A 1 188 ? 25.258 5.232 -9.187 1.00 88.12 188 ALA A O 1
ATOM 1419 N N . MET A 1 189 ? 26.364 5.100 -11.138 1.00 89.62 189 MET A N 1
ATOM 1420 C CA . MET A 1 189 ? 27.384 6.095 -10.833 1.00 89.62 189 MET A CA 1
ATOM 1421 C C . MET A 1 189 ? 27.551 6.985 -12.054 1.00 89.62 189 MET A C 1
ATOM 1423 O O . MET A 1 189 ? 27.429 6.519 -13.181 1.00 89.62 189 MET A O 1
ATOM 1427 N N . TYR A 1 190 ? 27.840 8.263 -11.859 1.00 90.31 190 TYR A N 1
ATOM 1428 C CA . TYR A 1 190 ? 28.159 9.152 -12.969 1.00 90.31 190 TYR A CA 1
ATOM 1429 C C . TYR A 1 190 ? 29.420 9.951 -12.647 1.00 90.31 190 TYR A C 1
ATOM 1431 O O . TYR A 1 190 ? 29.674 10.292 -11.491 1.00 90.31 190 TYR A O 1
ATOM 1439 N N . ASN A 1 191 ? 30.208 10.216 -13.680 1.00 88.69 191 ASN A N 1
ATOM 1440 C CA . ASN A 1 191 ? 31.381 11.079 -13.668 1.00 88.69 191 ASN A CA 1
ATOM 1441 C C . ASN A 1 191 ? 31.236 12.126 -14.788 1.00 88.69 191 ASN A C 1
ATOM 1443 O O . ASN A 1 191 ? 30.236 12.135 -15.500 1.00 88.69 191 ASN A O 1
ATOM 1447 N N . ASP A 1 192 ? 32.227 12.994 -14.965 1.00 84.12 192 ASP A N 1
ATOM 1448 C CA . ASP A 1 192 ? 32.212 14.065 -15.963 1.00 84.12 192 ASP A CA 1
ATOM 1449 C C . ASP A 1 192 ? 32.200 13.539 -17.410 1.00 84.12 192 ASP A C 1
ATOM 1451 O O . ASP A 1 192 ? 31.750 14.234 -18.317 1.00 84.12 192 ASP A O 1
ATOM 1455 N N . THR A 1 193 ? 32.663 12.306 -17.632 1.00 85.44 193 THR A N 1
ATOM 1456 C CA . THR A 1 193 ? 32.760 11.697 -18.968 1.00 85.44 193 THR A CA 1
ATOM 1457 C C . THR A 1 193 ? 31.893 10.463 -19.159 1.00 85.44 193 THR A C 1
ATOM 1459 O O . THR A 1 193 ? 31.632 10.103 -20.294 1.00 85.44 193 THR A O 1
ATOM 1462 N N . HIS A 1 194 ? 31.410 9.811 -18.099 1.00 88.38 194 HIS A N 1
ATOM 1463 C CA . HIS A 1 194 ? 30.669 8.552 -18.231 1.00 88.38 194 HIS A CA 1
ATOM 1464 C C . HIS A 1 194 ? 29.519 8.458 -17.232 1.00 88.38 194 HIS A C 1
ATOM 1466 O O . HIS A 1 194 ? 29.644 8.869 -16.078 1.00 88.38 194 HIS A O 1
ATOM 1472 N N . VAL A 1 195 ? 28.421 7.836 -17.654 1.00 89.62 195 VAL A N 1
ATOM 1473 C CA . VAL A 1 195 ? 27.339 7.371 -16.784 1.00 89.62 195 VAL A CA 1
ATOM 1474 C C . VAL A 1 195 ? 27.366 5.846 -16.780 1.00 89.62 195 VAL A C 1
ATOM 1476 O O . VAL A 1 195 ? 27.201 5.209 -17.813 1.00 89.62 195 VAL A O 1
ATOM 1479 N N . SER A 1 196 ? 27.585 5.253 -15.615 1.00 90.12 196 SER A N 1
ATOM 1480 C CA . SER A 1 196 ? 27.503 3.813 -15.397 1.00 90.12 196 SER A CA 1
ATOM 1481 C C . SER A 1 196 ? 26.160 3.468 -14.758 1.00 90.12 196 SER A C 1
ATOM 1483 O O . SER A 1 196 ? 25.779 4.044 -13.736 1.00 90.12 196 SER A O 1
ATOM 1485 N N . ILE A 1 197 ? 25.421 2.545 -15.367 1.00 89.44 197 ILE A N 1
ATOM 1486 C CA . ILE A 1 197 ? 24.151 2.021 -14.861 1.00 89.44 197 ILE A CA 1
ATOM 1487 C C . ILE A 1 197 ? 24.265 0.500 -14.903 1.00 89.44 197 ILE A C 1
ATOM 1489 O O . ILE A 1 197 ? 24.206 -0.095 -15.975 1.00 89.44 197 ILE A O 1
ATOM 1493 N N . GLY A 1 198 ? 24.456 -0.134 -13.747 1.00 88.19 198 GLY A N 1
ATOM 1494 C CA . GLY A 1 198 ? 24.698 -1.572 -13.670 1.00 88.19 198 GLY A CA 1
ATOM 1495 C C . GLY A 1 198 ? 25.915 -1.993 -14.489 1.00 88.19 198 GLY A C 1
ATOM 1496 O O . GLY A 1 198 ? 27.025 -1.532 -14.240 1.00 88.19 198 GLY A O 1
ATOM 1497 N N . ASN A 1 199 ? 25.699 -2.867 -15.468 1.00 83.62 199 ASN A N 1
ATOM 1498 C CA . ASN A 1 199 ? 26.719 -3.321 -16.411 1.00 83.62 199 ASN A CA 1
ATOM 1499 C C . ASN A 1 199 ? 26.854 -2.446 -17.674 1.00 83.62 199 ASN A C 1
ATOM 1501 O O . ASN A 1 199 ? 27.687 -2.749 -18.522 1.00 83.62 199 ASN A O 1
ATOM 1505 N N . ALA A 1 200 ? 26.036 -1.402 -17.833 1.00 86.19 200 ALA A N 1
ATOM 1506 C CA . ALA A 1 200 ? 26.081 -0.518 -18.993 1.00 86.19 200 ALA A CA 1
ATOM 1507 C C . ALA A 1 200 ? 26.907 0.740 -18.697 1.00 86.19 200 ALA A C 1
ATOM 1509 O O . ALA A 1 200 ? 26.695 1.406 -17.682 1.00 86.19 200 ALA A O 1
ATOM 1510 N N . MET A 1 201 ? 27.804 1.096 -19.618 1.00 88.56 201 MET A N 1
ATOM 1511 C CA . MET A 1 201 ? 28.592 2.325 -19.566 1.00 88.56 201 MET A CA 1
ATOM 1512 C C . MET A 1 201 ? 28.245 3.218 -20.758 1.00 88.56 201 MET A C 1
ATOM 1514 O O . MET A 1 201 ? 28.271 2.783 -21.903 1.00 88.56 201 MET A O 1
ATOM 1518 N N . ILE A 1 202 ? 27.878 4.460 -20.463 1.00 89.81 202 ILE A N 1
ATOM 1519 C CA . ILE A 1 202 ? 27.335 5.452 -21.393 1.00 89.81 202 ILE A CA 1
ATOM 1520 C C . ILE A 1 202 ? 28.327 6.623 -21.418 1.00 89.81 202 ILE A C 1
ATOM 1522 O O . ILE A 1 202 ? 28.441 7.343 -20.426 1.00 89.81 202 ILE A O 1
ATOM 1526 N N . ASP A 1 203 ? 29.068 6.799 -22.515 1.00 88.94 203 ASP A N 1
ATOM 1527 C CA . ASP A 1 203 ? 30.059 7.877 -22.673 1.00 88.94 203 ASP A CA 1
ATOM 1528 C C . ASP A 1 203 ? 29.386 9.235 -22.964 1.00 88.94 203 ASP A C 1
ATOM 1530 O O . ASP A 1 203 ? 28.842 9.472 -24.038 1.00 88.94 203 ASP A O 1
ATOM 1534 N N . ILE A 1 204 ? 29.439 10.158 -22.008 1.00 86.81 204 ILE A N 1
ATOM 1535 C CA . ILE A 1 204 ? 28.912 11.527 -22.122 1.00 86.81 204 ILE A CA 1
ATOM 1536 C C . ILE A 1 204 ? 30.012 12.563 -22.404 1.00 86.81 204 ILE A C 1
ATOM 1538 O O . ILE A 1 204 ? 29.784 13.759 -22.220 1.00 86.81 204 ILE A O 1
ATOM 1542 N N . SER A 1 205 ? 31.209 12.134 -22.816 1.00 85.81 205 SER A N 1
ATOM 1543 C CA . SER A 1 205 ? 32.321 13.035 -23.115 1.00 85.81 205 SER A CA 1
ATOM 1544 C C . SER A 1 205 ? 31.971 14.037 -24.230 1.00 85.81 205 SER A C 1
ATOM 1546 O O . SER A 1 205 ? 31.216 13.726 -25.156 1.00 85.81 205 SER A O 1
ATOM 1548 N N . PRO A 1 206 ? 32.525 15.265 -24.188 1.00 81.88 206 PRO A N 1
ATOM 1549 C CA . PRO A 1 206 ? 32.269 16.276 -25.218 1.00 81.88 206 PRO A CA 1
ATOM 1550 C C . PRO A 1 206 ? 32.828 15.884 -26.593 1.00 81.88 206 PRO A C 1
ATOM 1552 O O . PRO A 1 206 ? 32.404 16.429 -27.610 1.00 81.88 206 PRO A O 1
ATOM 1555 N N . GLU A 1 207 ? 33.772 14.942 -26.623 1.00 83.50 207 GLU A N 1
ATOM 1556 C CA . GLU A 1 207 ? 34.348 14.386 -27.845 1.00 83.50 207 GLU A CA 1
ATOM 1557 C C . GLU A 1 207 ? 33.464 13.300 -28.471 1.00 83.50 207 GLU A C 1
ATOM 1559 O O . GLU A 1 207 ? 33.711 12.902 -29.613 1.00 83.50 207 GLU A O 1
ATOM 1564 N N . ASN A 1 208 ? 32.414 12.849 -27.768 1.00 83.44 208 ASN A N 1
ATOM 1565 C CA . ASN A 1 208 ? 31.523 11.824 -28.277 1.00 83.44 208 ASN A CA 1
ATOM 1566 C C . ASN A 1 208 ? 30.794 12.337 -29.543 1.00 83.44 208 ASN A C 1
ATOM 1568 O O . ASN A 1 208 ? 30.114 13.373 -29.495 1.00 83.44 208 ASN A O 1
ATOM 1572 N N . PRO A 1 209 ? 30.880 11.630 -30.686 1.00 81.25 209 PRO A N 1
ATOM 1573 C CA . PRO A 1 209 ? 30.174 11.990 -31.923 1.00 81.25 209 PRO A CA 1
ATOM 1574 C C . PRO A 1 209 ? 28.651 12.082 -31.748 1.00 81.25 209 PRO A C 1
ATOM 1576 O O . PRO A 1 209 ? 27.971 12.840 -32.444 1.00 81.25 209 PRO A O 1
ATOM 1579 N N . CYS A 1 210 ? 28.099 11.367 -30.772 1.00 82.81 210 CYS A N 1
ATOM 1580 C CA . CYS A 1 210 ? 26.702 11.492 -30.420 1.00 82.81 210 CYS A CA 1
ATOM 1581 C C . CYS A 1 210 ? 26.387 12.854 -29.730 1.00 82.81 210 CYS A C 1
ATOM 1583 O O . CYS A 1 210 ? 25.286 13.388 -29.879 1.00 82.81 210 CYS A O 1
ATOM 1585 N N . MET A 1 211 ? 27.330 13.504 -29.048 1.00 72.00 211 MET A N 1
ATOM 1586 C CA . MET A 1 211 ? 27.082 14.805 -28.402 1.00 72.00 211 MET A CA 1
ATOM 1587 C C . MET A 1 211 ? 27.161 15.980 -29.384 1.00 72.00 211 MET A C 1
ATOM 1589 O O . MET A 1 211 ? 26.404 16.940 -29.271 1.00 72.00 211 MET A O 1
ATOM 1593 N N . THR A 1 212 ? 28.029 15.892 -30.391 1.00 65.88 212 THR A N 1
ATOM 1594 C CA . THR A 1 212 ? 28.267 16.976 -31.364 1.00 65.88 212 THR A CA 1
ATOM 1595 C C . THR A 1 212 ? 27.162 17.140 -32.405 1.00 65.88 212 THR A C 1
ATOM 1597 O O . THR A 1 212 ? 27.003 18.212 -32.980 1.00 65.88 212 THR A O 1
ATOM 1600 N N . ALA A 1 213 ? 26.382 16.090 -32.654 1.00 58.69 213 ALA A N 1
ATOM 1601 C CA . ALA A 1 213 ? 25.471 16.037 -33.790 1.00 58.69 213 ALA A CA 1
ATOM 1602 C C . ALA A 1 213 ? 24.001 16.371 -33.462 1.00 58.69 213 ALA A C 1
ATOM 1604 O O . ALA A 1 213 ? 23.142 16.155 -34.317 1.00 58.69 213 ALA A O 1
ATOM 1605 N N . LEU A 1 214 ? 23.674 16.813 -32.243 1.00 54.75 214 LEU A N 1
ATOM 1606 C CA . LEU A 1 214 ? 22.291 17.158 -31.860 1.00 54.75 214 LEU A CA 1
ATOM 1607 C C . LEU A 1 214 ? 22.131 18.547 -31.237 1.00 54.75 214 LEU A C 1
ATOM 1609 O O . LEU A 1 214 ? 21.032 19.093 -31.273 1.00 54.75 214 LEU A O 1
ATOM 1613 N N . GLU A 1 215 ? 23.216 19.158 -30.772 1.00 55.59 215 GLU A N 1
ATOM 1614 C CA . GLU A 1 215 ? 23.240 20.563 -30.383 1.00 55.59 215 GLU A CA 1
ATOM 1615 C C . GLU A 1 215 ? 24.369 21.239 -31.145 1.00 55.59 215 GLU A C 1
ATOM 1617 O O . GLU A 1 215 ? 25.530 20.894 -30.948 1.00 55.59 215 GLU A O 1
ATOM 1622 N N . GLY A 1 216 ? 24.027 22.142 -32.067 1.00 56.88 216 GLY A N 1
ATOM 1623 C CA . GLY A 1 216 ? 24.983 22.787 -32.969 1.00 56.88 216 GLY A CA 1
ATOM 1624 C C . GLY A 1 216 ? 26.178 23.457 -32.272 1.00 56.88 216 GLY A C 1
ATOM 1625 O O . GLY A 1 216 ? 26.289 23.498 -31.049 1.00 56.88 216 GLY A O 1
ATOM 1626 N N . GLU A 1 217 ? 27.071 24.049 -33.068 1.00 54.34 217 GLU A N 1
ATOM 1627 C CA . GLU A 1 217 ? 28.399 24.577 -32.685 1.00 54.34 217 GLU A CA 1
ATOM 1628 C C . GLU A 1 217 ? 28.481 25.445 -31.403 1.00 54.34 217 GLU A C 1
ATOM 1630 O O . GLU A 1 217 ? 29.566 25.652 -30.854 1.00 54.34 217 GLU A O 1
ATOM 1635 N N . ALA A 1 218 ? 27.357 25.946 -30.881 1.00 54.75 218 ALA A N 1
ATOM 1636 C CA . ALA A 1 218 ? 27.270 26.633 -29.595 1.00 54.75 218 ALA A CA 1
ATOM 1637 C C . ALA A 1 218 ? 27.640 25.750 -28.380 1.00 54.75 218 ALA A C 1
ATOM 1639 O O . ALA A 1 218 ? 28.045 26.289 -27.348 1.00 54.75 218 ALA A O 1
ATOM 1640 N N . TYR A 1 219 ? 27.540 24.419 -28.487 1.00 57.44 219 TYR A N 1
ATOM 1641 C CA . TYR A 1 219 ? 27.808 23.494 -27.378 1.00 57.44 219 TYR A CA 1
ATOM 1642 C C . TYR A 1 219 ? 29.305 23.300 -27.076 1.00 57.44 219 TYR A C 1
ATOM 1644 O O . TYR A 1 219 ? 29.706 23.190 -25.917 1.00 57.44 219 TYR A O 1
ATOM 1652 N N . GLN A 1 220 ? 30.164 23.332 -28.101 1.00 57.19 220 GLN A N 1
ATOM 1653 C CA . GLN A 1 220 ? 31.583 22.969 -27.970 1.00 57.19 220 GLN A CA 1
ATOM 1654 C C . GLN A 1 220 ? 32.433 23.966 -27.163 1.00 57.19 220 GLN A C 1
ATOM 1656 O O . GLN A 1 220 ? 33.488 23.595 -26.655 1.00 57.19 220 GLN A O 1
ATOM 1661 N N . ARG A 1 221 ? 32.008 25.227 -27.006 1.00 57.78 221 ARG A N 1
ATOM 1662 C CA . ARG A 1 221 ? 32.875 26.269 -26.420 1.00 57.78 221 ARG A CA 1
ATOM 1663 C C . ARG A 1 221 ? 32.961 26.283 -24.887 1.00 57.78 221 ARG A C 1
ATOM 1665 O O . ARG A 1 221 ? 33.846 26.953 -24.377 1.00 57.78 221 ARG A 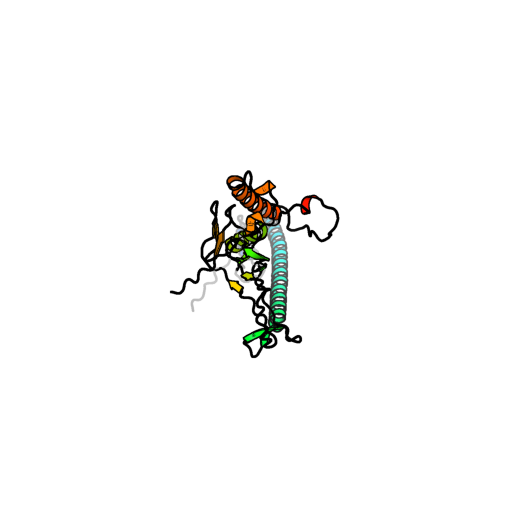O 1
ATOM 1672 N N . ASN A 1 222 ? 32.093 25.575 -24.152 1.00 57.28 222 ASN A N 1
ATOM 1673 C CA . ASN A 1 222 ? 32.038 25.616 -22.672 1.00 57.28 222 ASN A CA 1
ATOM 1674 C C . ASN A 1 222 ? 31.637 24.260 -22.032 1.00 57.28 222 ASN A C 1
ATOM 1676 O O . ASN A 1 222 ? 30.867 24.224 -21.071 1.00 57.28 222 ASN A O 1
ATOM 1680 N N . ALA A 1 223 ? 32.072 23.136 -22.608 1.00 58.50 223 ALA A N 1
ATOM 1681 C CA . ALA A 1 223 ? 31.386 21.845 -22.474 1.00 58.50 223 ALA A CA 1
ATOM 1682 C C . ALA A 1 223 ? 31.481 21.090 -21.118 1.00 58.50 223 ALA A C 1
ATOM 1684 O O . ALA A 1 223 ? 30.435 20.619 -20.665 1.00 58.50 223 ALA A O 1
ATOM 1685 N N . PRO A 1 224 ? 32.639 20.952 -20.433 1.00 59.25 224 PRO A N 1
ATOM 1686 C CA . PRO A 1 224 ? 32.751 19.985 -19.331 1.00 59.25 224 PRO A CA 1
ATOM 1687 C C . PRO A 1 224 ? 31.938 20.388 -18.090 1.00 59.25 224 PRO A C 1
ATOM 1689 O O . PRO A 1 224 ? 31.104 19.616 -17.616 1.00 59.25 224 PRO A O 1
ATOM 1692 N N . ASP A 1 225 ? 32.067 21.636 -17.632 1.00 62.94 225 ASP A N 1
ATOM 1693 C CA . ASP A 1 225 ? 31.313 22.122 -16.467 1.00 62.94 225 ASP A CA 1
ATOM 1694 C C . ASP A 1 225 ? 29.804 22.217 -16.748 1.00 62.94 225 ASP A C 1
ATOM 1696 O O . ASP A 1 225 ? 28.979 22.130 -15.836 1.00 62.94 225 ASP A O 1
ATOM 1700 N N . ARG A 1 226 ? 29.399 22.376 -18.016 1.00 66.31 226 ARG A N 1
ATOM 1701 C CA . ARG A 1 226 ? 27.982 22.457 -18.391 1.00 66.31 226 ARG A CA 1
ATOM 1702 C C . ARG A 1 226 ? 27.298 21.100 -18.446 1.00 66.31 226 ARG A C 1
ATOM 1704 O O . ARG A 1 226 ? 26.144 21.045 -18.038 1.00 66.31 226 ARG A O 1
ATOM 1711 N N . ILE A 1 227 ? 27.954 20.025 -18.887 1.00 67.00 227 ILE A N 1
ATOM 1712 C CA . ILE A 1 227 ? 27.329 18.689 -18.967 1.00 67.00 227 ILE A CA 1
ATOM 1713 C C . ILE A 1 227 ? 26.903 18.212 -17.580 1.00 67.00 227 ILE A C 1
ATOM 1715 O O . ILE A 1 227 ? 25.743 17.844 -17.380 1.00 67.00 227 ILE A O 1
ATOM 1719 N N . ARG A 1 228 ? 27.804 18.311 -16.597 1.00 70.31 228 ARG A N 1
ATOM 1720 C CA . ARG A 1 228 ? 27.499 17.968 -15.206 1.00 70.31 228 ARG A CA 1
ATOM 1721 C C . ARG A 1 228 ? 26.346 18.805 -14.661 1.00 70.31 228 ARG A C 1
ATOM 1723 O O . ARG A 1 228 ? 25.406 18.250 -14.097 1.00 70.31 228 ARG A O 1
ATOM 1730 N N . ASN A 1 229 ? 26.381 20.119 -14.876 1.00 77.44 229 ASN A N 1
ATOM 1731 C CA . ASN A 1 229 ? 25.320 21.021 -14.431 1.00 77.44 229 ASN A CA 1
ATOM 1732 C C . ASN A 1 229 ? 23.982 20.753 -15.141 1.00 77.44 229 ASN A C 1
ATOM 1734 O O . ASN A 1 229 ? 22.934 20.828 -14.510 1.00 77.44 229 ASN A O 1
ATOM 1738 N N . LEU A 1 230 ? 23.986 20.403 -16.430 1.00 70.94 230 LEU A N 1
ATOM 1739 C CA . LEU A 1 230 ? 22.786 20.054 -17.193 1.00 70.94 230 LEU A CA 1
ATOM 1740 C C . LEU A 1 230 ? 22.195 18.725 -16.734 1.00 70.94 230 LEU A C 1
ATOM 1742 O O . LEU A 1 230 ? 20.978 18.637 -16.572 1.00 70.94 230 LEU A O 1
ATOM 1746 N N . PHE A 1 231 ? 23.037 17.721 -16.486 1.00 73.44 231 PHE A N 1
ATOM 1747 C CA . PHE A 1 231 ? 22.607 16.439 -15.942 1.00 73.44 231 PHE A CA 1
ATOM 1748 C C . PHE A 1 231 ? 22.029 16.618 -14.535 1.00 73.44 231 PHE A C 1
ATOM 1750 O O . PHE A 1 231 ? 20.906 16.197 -14.276 1.00 73.44 231 PHE A O 1
ATOM 1757 N N . GLN A 1 232 ? 22.726 17.344 -13.655 1.00 77.38 232 GLN A N 1
ATOM 1758 C CA . GLN A 1 232 ? 22.229 17.685 -12.320 1.00 77.38 232 GLN A CA 1
ATOM 1759 C C . GLN A 1 232 ? 20.933 18.501 -12.369 1.00 77.38 232 GLN A C 1
ATOM 1761 O O . GLN A 1 232 ? 20.019 18.240 -11.592 1.00 77.38 232 GLN A O 1
ATOM 1766 N N . ARG A 1 233 ? 20.802 19.439 -13.312 1.00 77.81 233 ARG A N 1
ATOM 1767 C CA . ARG A 1 233 ? 19.571 20.211 -13.507 1.00 77.81 233 ARG A CA 1
ATOM 1768 C C . ARG A 1 233 ? 18.418 19.329 -13.982 1.00 77.81 233 ARG A C 1
ATOM 1770 O O . ARG A 1 233 ? 17.313 19.483 -13.480 1.00 77.81 233 ARG A O 1
ATOM 1777 N N . HIS A 1 234 ? 18.660 18.382 -14.888 1.00 69.81 234 HIS A N 1
ATOM 1778 C CA . HIS A 1 234 ? 17.642 17.409 -15.302 1.00 69.81 234 HIS A CA 1
ATOM 1779 C C . HIS A 1 234 ? 17.245 16.476 -14.155 1.00 69.81 234 HIS A C 1
ATOM 1781 O O . HIS A 1 234 ? 16.056 16.200 -13.986 1.00 69.81 234 HIS A O 1
ATOM 1787 N N . LEU A 1 235 ? 18.205 16.040 -13.331 1.00 73.88 235 LEU A N 1
ATOM 1788 C CA . LEU A 1 235 ? 17.921 15.287 -12.109 1.00 73.88 235 LEU A CA 1
ATOM 1789 C C . LEU A 1 235 ? 17.033 16.103 -11.155 1.00 73.88 235 LEU A C 1
ATOM 1791 O O . LEU A 1 235 ? 16.023 15.584 -10.683 1.00 73.88 235 LEU A O 1
ATOM 1795 N N . ALA A 1 236 ? 17.362 17.378 -10.928 1.00 75.69 236 ALA A N 1
ATOM 1796 C CA . ALA A 1 236 ? 16.615 18.272 -10.044 1.00 75.69 236 ALA A CA 1
ATOM 1797 C C . ALA A 1 236 ? 15.194 18.568 -10.560 1.00 75.69 236 ALA A C 1
ATOM 1799 O O . ALA A 1 236 ? 14.228 18.364 -9.830 1.00 75.69 236 ALA A O 1
ATOM 1800 N N . ILE A 1 237 ? 15.040 18.947 -11.836 1.00 71.75 237 ILE A N 1
ATOM 1801 C CA . ILE A 1 237 ? 13.728 19.219 -12.456 1.00 71.75 237 ILE A CA 1
ATOM 1802 C C . ILE A 1 237 ? 12.830 17.977 -12.392 1.00 71.75 237 ILE A C 1
ATOM 1804 O O . ILE A 1 237 ? 11.649 18.068 -12.056 1.00 71.75 237 ILE A O 1
ATOM 1808 N N . THR A 1 238 ? 13.387 16.795 -12.669 1.00 62.97 238 THR A N 1
ATOM 1809 C CA . THR A 1 238 ? 12.621 15.539 -12.632 1.00 62.97 238 THR A CA 1
ATOM 1810 C C . THR A 1 238 ? 12.213 15.155 -11.204 1.00 62.97 238 THR A C 1
ATOM 1812 O O . THR A 1 238 ? 11.183 14.507 -11.007 1.00 62.97 238 THR A O 1
ATOM 1815 N N . GLN A 1 239 ? 12.990 15.549 -10.189 1.00 61.78 239 GLN A N 1
ATOM 1816 C CA . GLN A 1 239 ? 12.599 15.401 -8.785 1.00 61.78 239 GLN A CA 1
ATOM 1817 C C . GLN A 1 239 ? 11.490 16.392 -8.392 1.00 61.78 239 GLN A C 1
ATOM 1819 O O . GLN A 1 239 ? 10.524 15.981 -7.747 1.00 61.78 239 GLN A O 1
ATOM 1824 N N . GLU A 1 240 ? 11.577 17.655 -8.817 1.00 59.38 240 GLU A N 1
ATOM 1825 C CA . GLU A 1 240 ? 10.606 18.707 -8.474 1.00 59.38 240 GLU A CA 1
ATOM 1826 C C . GLU A 1 240 ? 9.234 18.528 -9.134 1.00 59.38 240 GLU A C 1
ATOM 1828 O O . GLU A 1 240 ? 8.213 18.684 -8.459 1.00 59.38 240 GLU A O 1
ATOM 1833 N N . GLN A 1 241 ? 9.167 18.106 -10.405 1.00 54.25 241 GLN A N 1
ATOM 1834 C CA . GLN A 1 241 ? 7.887 17.820 -11.083 1.00 54.25 241 GLN A CA 1
ATOM 1835 C C . GLN A 1 241 ? 7.046 16.751 -10.360 1.00 54.25 241 GLN A C 1
ATOM 1837 O O . GLN A 1 241 ? 5.833 16.668 -10.547 1.00 54.25 241 GLN A O 1
ATOM 1842 N N . ARG A 1 242 ? 7.669 15.957 -9.483 1.00 50.53 242 ARG A N 1
ATOM 1843 C CA . ARG A 1 242 ? 7.007 14.942 -8.660 1.00 50.53 242 ARG A CA 1
ATOM 1844 C C . ARG A 1 242 ? 6.386 15.498 -7.379 1.00 50.53 242 ARG A C 1
ATOM 1846 O O . ARG A 1 242 ? 5.415 14.931 -6.892 1.00 50.53 242 ARG A O 1
ATOM 1853 N N . ILE A 1 243 ? 6.944 16.578 -6.830 1.00 45.84 243 ILE A N 1
ATOM 1854 C CA . ILE A 1 243 ? 6.397 17.248 -5.639 1.00 45.84 243 ILE A CA 1
ATOM 1855 C C . ILE A 1 243 ? 5.128 18.021 -6.023 1.00 45.84 243 ILE A C 1
ATOM 1857 O O . ILE A 1 243 ? 4.204 18.134 -5.222 1.00 45.84 243 ILE A O 1
ATOM 1861 N N . LEU A 1 244 ? 5.061 18.493 -7.271 1.00 38.03 244 LEU A N 1
ATOM 1862 C CA . LEU A 1 244 ? 3.973 19.333 -7.765 1.00 38.03 244 LEU A CA 1
ATOM 1863 C C . LEU A 1 244 ? 2.890 18.598 -8.567 1.00 38.03 244 LEU A C 1
ATOM 1865 O O . LEU A 1 244 ? 1.875 19.217 -8.872 1.00 38.03 244 LEU A O 1
ATOM 1869 N N . SER A 1 245 ? 3.040 17.307 -8.886 1.00 40.31 245 SER A N 1
ATOM 1870 C CA . SER A 1 245 ? 2.014 16.600 -9.665 1.00 40.31 245 SER A CA 1
ATOM 1871 C C . SER A 1 245 ? 1.679 15.204 -9.139 1.00 40.31 245 SER A C 1
ATOM 1873 O O . SER A 1 245 ? 2.335 14.215 -9.470 1.00 40.31 245 SER A O 1
ATOM 1875 N N . PRO A 1 246 ? 0.567 15.110 -8.392 1.00 41.94 246 PRO A N 1
ATOM 1876 C CA . PRO A 1 246 ? -0.380 14.017 -8.539 1.00 41.94 246 PRO A CA 1
ATOM 1877 C C . PRO A 1 246 ? -1.593 14.393 -9.416 1.00 41.94 246 PRO A C 1
ATOM 1879 O O . PRO A 1 246 ? -2.475 13.555 -9.561 1.00 41.94 246 PRO A O 1
ATOM 1882 N N . TYR A 1 247 ? -1.689 15.617 -9.970 1.00 38.81 247 TYR A N 1
ATOM 1883 C CA . TYR A 1 247 ? -2.985 16.144 -10.447 1.00 38.81 247 TYR A CA 1
ATOM 1884 C C . TYR A 1 247 ? -3.032 16.974 -11.739 1.00 38.81 247 TYR A C 1
ATOM 1886 O O . TYR A 1 247 ? -4.099 17.508 -12.035 1.00 38.81 247 TYR A O 1
ATOM 1894 N N . LEU A 1 248 ? -1.977 17.077 -12.551 1.00 35.31 248 LEU A N 1
ATOM 1895 C CA . LEU A 1 248 ? -2.092 17.799 -13.830 1.00 35.31 248 LEU A CA 1
ATOM 1896 C C . LEU A 1 248 ? -1.631 16.939 -15.015 1.00 35.31 248 LEU A C 1
ATOM 1898 O O . LEU A 1 248 ? -0.425 16.744 -15.180 1.00 35.31 248 LEU A O 1
ATOM 1902 N N . PRO A 1 249 ? -2.565 16.409 -15.832 1.00 38.97 249 PRO A N 1
ATOM 1903 C CA . PRO A 1 249 ? -2.228 15.843 -17.127 1.00 38.97 249 PRO A CA 1
ATOM 1904 C C . PRO A 1 249 ? -1.925 16.980 -18.114 1.00 38.97 249 PRO A C 1
ATOM 1906 O O . PRO A 1 249 ? -2.758 17.853 -18.351 1.00 38.97 249 PRO A O 1
ATOM 1909 N N . CYS A 1 250 ? -0.728 16.967 -18.700 1.00 41.09 250 CYS A N 1
ATOM 1910 C CA . CYS A 1 250 ? -0.420 17.747 -19.898 1.00 41.09 250 CYS A CA 1
ATOM 1911 C C . CYS A 1 250 ? -1.057 17.038 -21.102 1.00 41.09 250 CYS A C 1
ATOM 1913 O O . CYS A 1 250 ? -0.366 16.318 -21.816 1.00 41.09 250 CYS A O 1
ATOM 1915 N N . ASP A 1 251 ? -2.373 17.177 -21.269 1.00 38.56 251 ASP A N 1
ATOM 1916 C CA . ASP A 1 251 ? -3.135 16.490 -22.328 1.00 38.56 251 ASP A CA 1
ATOM 1917 C C . ASP A 1 251 ? -3.622 17.428 -23.445 1.00 38.56 251 ASP A C 1
ATOM 1919 O O . ASP A 1 251 ? -4.415 17.035 -24.295 1.00 38.56 251 ASP A O 1
ATOM 1923 N N . SER A 1 252 ? -3.138 18.670 -23.493 1.00 40.34 252 SER A N 1
ATOM 1924 C CA . SER A 1 252 ? -3.382 19.557 -24.632 1.00 40.34 252 SER A CA 1
ATOM 1925 C C . SER A 1 252 ? -2.067 20.107 -25.162 1.00 40.34 252 SER A C 1
ATOM 1927 O O . SER A 1 252 ? -1.437 20.980 -24.567 1.00 40.34 252 SER A O 1
ATOM 1929 N N . ILE A 1 253 ? -1.664 19.505 -26.275 1.00 52.56 253 ILE A N 1
ATOM 1930 C CA . ILE A 1 253 ? -0.689 20.006 -27.235 1.00 52.56 253 ILE A CA 1
ATOM 1931 C C . ILE A 1 253 ? -1.214 21.341 -27.791 1.00 52.56 253 ILE A C 1
ATOM 1933 O O . ILE A 1 253 ? -2.418 21.485 -27.987 1.00 52.56 253 ILE A O 1
ATOM 1937 N N . ASP A 1 254 ? -0.273 22.254 -28.032 1.00 48.22 254 ASP A N 1
ATOM 1938 C CA . ASP A 1 254 ? -0.382 23.593 -28.628 1.00 48.22 254 ASP A CA 1
ATOM 1939 C C . ASP A 1 254 ? -0.375 24.767 -27.620 1.00 48.22 254 ASP A C 1
ATOM 1941 O O . ASP A 1 254 ? -1.292 24.965 -26.830 1.00 48.22 254 ASP A O 1
ATOM 1945 N N . ASP A 1 255 ? 0.713 25.550 -27.696 1.00 45.44 255 ASP A N 1
ATOM 1946 C CA . ASP A 1 255 ? 0.907 26.922 -27.183 1.00 45.44 255 ASP A CA 1
ATOM 1947 C C . ASP A 1 255 ? 1.589 27.195 -25.824 1.00 45.44 255 ASP A C 1
ATOM 1949 O O . ASP A 1 255 ? 1.491 28.317 -25.327 1.00 45.44 255 ASP A O 1
ATOM 1953 N N . ASP A 1 256 ? 2.400 26.280 -25.268 1.00 41.91 256 ASP A N 1
ATOM 1954 C CA . ASP A 1 256 ? 3.285 26.625 -24.132 1.00 41.91 256 ASP A CA 1
ATOM 1955 C C . ASP A 1 256 ? 4.792 26.628 -24.510 1.00 41.91 256 ASP A C 1
ATOM 1957 O O . ASP A 1 256 ? 5.405 25.560 -24.659 1.00 41.91 256 ASP A O 1
ATOM 1961 N N . PRO A 1 257 ? 5.448 27.806 -24.654 1.00 47.16 257 PRO A N 1
ATOM 1962 C CA . PRO A 1 257 ? 6.841 27.915 -25.115 1.00 47.16 257 PRO A CA 1
ATOM 1963 C C . PRO A 1 257 ? 7.875 27.398 -24.098 1.00 47.16 257 PRO A C 1
ATOM 1965 O O . PRO A 1 257 ? 9.047 27.231 -24.433 1.00 47.16 257 PRO A O 1
ATOM 1968 N N . LEU A 1 258 ? 7.457 27.090 -22.864 1.00 42.72 258 LEU A N 1
ATOM 1969 C CA . LEU A 1 258 ? 8.308 26.471 -21.841 1.00 42.72 258 LEU A CA 1
ATOM 1970 C C . LEU A 1 258 ? 8.495 24.954 -22.022 1.00 42.72 258 LEU A C 1
ATOM 1972 O O . LEU A 1 258 ? 9.422 24.394 -21.436 1.00 42.72 258 LEU A O 1
ATOM 1976 N N . CYS A 1 259 ? 7.689 24.294 -22.864 1.00 45.91 259 CYS A N 1
ATOM 1977 C CA . CYS A 1 259 ? 7.867 22.875 -23.201 1.00 45.91 259 CYS A CA 1
ATOM 1978 C C . CYS A 1 259 ? 8.708 22.629 -24.469 1.00 45.91 259 CYS A C 1
ATOM 1980 O O . CYS A 1 259 ? 9.061 21.484 -24.744 1.00 45.91 259 CYS A O 1
ATOM 1982 N N . GLN A 1 260 ? 9.057 23.666 -25.239 1.00 35.94 260 GLN A N 1
ATOM 1983 C CA . GLN A 1 260 ? 9.646 23.507 -26.580 1.00 35.94 260 GLN A CA 1
ATOM 1984 C C . GLN A 1 260 ? 11.179 23.599 -26.666 1.00 35.94 260 GLN A C 1
ATOM 1986 O O . GLN A 1 260 ? 11.739 23.469 -27.754 1.00 35.94 260 GLN A O 1
ATOM 1991 N N . HIS A 1 261 ? 11.897 23.737 -25.551 1.00 37.38 261 HIS A N 1
ATOM 1992 C CA . HIS A 1 261 ? 13.366 23.767 -25.568 1.00 37.38 261 HIS A CA 1
ATOM 1993 C C . HIS A 1 261 ? 13.981 22.703 -24.660 1.00 37.38 261 HIS A C 1
ATOM 1995 O O . HIS A 1 261 ? 14.723 22.998 -23.727 1.00 37.38 261 HIS A O 1
ATOM 2001 N N . VAL A 1 262 ? 13.682 21.438 -24.955 1.00 38.12 262 VAL A N 1
ATOM 2002 C CA . VAL A 1 262 ? 14.476 20.312 -24.457 1.00 38.12 262 VAL A CA 1
ATOM 2003 C C . VAL A 1 262 ? 15.366 19.860 -25.604 1.00 38.12 262 VAL A C 1
ATOM 2005 O O . VAL A 1 262 ? 14.923 19.153 -26.506 1.00 38.12 262 VAL A O 1
ATOM 2008 N N . GLY A 1 263 ? 16.613 20.330 -25.584 1.00 34.97 263 GLY A N 1
ATOM 2009 C CA . GLY A 1 263 ? 17.648 19.883 -26.504 1.00 34.97 263 GLY A CA 1
ATOM 2010 C C . GLY A 1 263 ? 17.744 18.362 -26.498 1.00 34.97 263 GLY A C 1
ATOM 2011 O O . GLY A 1 263 ? 17.786 17.710 -25.450 1.00 34.97 263 GLY A O 1
ATOM 2012 N N . THR A 1 264 ? 17.696 17.777 -27.686 1.00 30.52 264 THR A N 1
ATOM 2013 C CA . THR A 1 264 ? 18.071 16.386 -27.907 1.00 30.52 264 THR A CA 1
ATOM 2014 C C . THR A 1 264 ? 19.589 16.285 -27.839 1.00 30.52 264 THR A C 1
ATOM 2016 O O . THR A 1 264 ? 20.291 17.149 -28.341 1.00 30.52 264 THR A O 1
ATOM 2019 N N . PHE A 1 265 ? 20.105 15.220 -27.242 1.00 39.62 265 PHE A N 1
ATOM 2020 C CA . PHE A 1 265 ? 21.542 14.931 -27.171 1.00 39.62 265 PHE A CA 1
ATOM 2021 C C . PHE A 1 265 ? 21.758 13.479 -27.562 1.00 39.62 265 PHE A C 1
ATOM 2023 O O . PHE A 1 265 ? 20.770 12.776 -27.779 1.00 39.62 265 PHE A O 1
ATOM 2030 N N . SER A 1 266 ? 22.995 13.000 -27.674 1.00 35.06 266 SER A N 1
ATOM 2031 C CA . SER A 1 266 ? 23.193 11.564 -27.803 1.00 35.06 266 SER A CA 1
ATOM 2032 C C . SER A 1 266 ? 24.466 11.017 -27.154 1.00 35.06 266 SER A C 1
ATOM 2034 O O . SER A 1 266 ? 25.445 11.739 -27.038 1.00 35.06 266 SER A O 1
ATOM 2036 N N . VAL A 1 267 ? 24.480 9.721 -26.827 1.00 38.62 267 VAL A N 1
ATOM 2037 C CA . VAL A 1 267 ? 25.634 8.979 -26.289 1.00 38.62 267 VAL A CA 1
ATOM 2038 C C . VAL A 1 267 ? 25.852 7.657 -27.000 1.00 38.62 267 VAL A C 1
ATOM 2040 O O . VAL A 1 267 ? 24.880 6.919 -27.121 1.00 38.62 267 VAL A O 1
ATOM 2043 N N . SER A 1 268 ? 27.115 7.382 -27.347 1.00 35.44 268 SER A N 1
ATOM 2044 C CA . SER A 1 268 ? 27.645 6.104 -27.845 1.00 35.44 268 SER A CA 1
ATOM 2045 C C . SER A 1 268 ? 27.739 5.027 -26.751 1.00 35.44 268 SER A C 1
ATOM 2047 O O . SER A 1 268 ? 28.210 5.298 -25.644 1.00 35.44 268 SER A O 1
ATOM 2049 N N . LEU A 1 269 ? 27.319 3.801 -27.072 1.00 41.16 269 LEU A N 1
ATOM 2050 C CA . LEU A 1 269 ? 27.523 2.599 -26.257 1.00 41.16 269 LEU A CA 1
ATOM 2051 C C . LEU A 1 269 ? 28.638 1.757 -26.879 1.00 41.16 269 LEU A C 1
ATOM 2053 O O . LEU A 1 269 ? 28.472 1.251 -27.987 1.00 41.16 269 LEU A O 1
ATOM 2057 N N . ASP A 1 270 ? 29.742 1.579 -26.157 1.00 39.88 270 ASP A N 1
ATOM 2058 C CA . ASP A 1 270 ? 30.775 0.609 -26.521 1.00 39.88 270 ASP A CA 1
ATOM 2059 C C . ASP A 1 270 ? 30.412 -0.745 -25.890 1.00 39.88 270 ASP A C 1
ATOM 2061 O O . ASP A 1 270 ? 30.631 -0.990 -24.701 1.00 39.88 270 ASP A O 1
ATOM 2065 N N . LEU A 1 271 ? 29.758 -1.605 -26.673 1.00 43.41 271 LEU A N 1
ATOM 2066 C CA . LEU A 1 271 ? 29.495 -2.995 -26.304 1.00 43.41 271 LEU A CA 1
ATOM 2067 C C . LEU A 1 271 ? 30.724 -3.831 -26.668 1.00 43.41 271 LEU A C 1
ATOM 2069 O O . LEU A 1 271 ? 30.693 -4.638 -27.592 1.00 43.41 271 LEU A O 1
ATOM 2073 N N . SER A 1 272 ? 31.826 -3.611 -25.957 1.00 36.56 272 SER A N 1
ATOM 2074 C CA . SER A 1 272 ? 32.968 -4.515 -26.030 1.00 36.56 272 SER A CA 1
ATOM 2075 C C . SER A 1 272 ? 32.554 -5.858 -25.421 1.00 36.56 272 SER A C 1
ATOM 2077 O O . SER A 1 272 ? 32.316 -5.952 -24.214 1.00 36.56 272 SER A O 1
ATOM 2079 N N . ASP A 1 273 ? 32.418 -6.883 -26.268 1.00 36.00 273 ASP A N 1
ATOM 2080 C CA . ASP A 1 273 ? 32.121 -8.261 -25.875 1.00 36.00 273 ASP A CA 1
ATOM 2081 C C . ASP A 1 273 ? 33.107 -8.725 -24.792 1.00 36.00 273 ASP A C 1
ATOM 2083 O O . ASP A 1 273 ? 34.264 -9.060 -25.046 1.00 36.00 273 ASP A O 1
ATOM 2087 N N . SER A 1 274 ? 32.625 -8.764 -23.551 1.00 35.25 274 SER A N 1
ATOM 2088 C CA . SER A 1 274 ? 33.254 -9.467 -22.437 1.00 35.25 274 SER A CA 1
ATOM 2089 C C . SER A 1 274 ? 33.031 -10.970 -22.630 1.00 35.25 274 SER A C 1
ATOM 2091 O O . SER A 1 274 ? 32.259 -11.596 -21.903 1.00 35.25 274 SER A O 1
ATOM 2093 N N . SER A 1 275 ? 33.676 -11.560 -23.636 1.00 35.47 275 SER A N 1
ATOM 2094 C CA . SER A 1 275 ? 33.794 -13.011 -23.746 1.00 35.47 275 SER A CA 1
ATOM 2095 C C . SER A 1 275 ? 34.810 -13.506 -22.711 1.00 35.47 275 SER A C 1
ATOM 2097 O O . SER A 1 275 ? 36.022 -13.456 -22.936 1.00 35.47 275 SER A O 1
ATOM 2099 N N . SER A 1 276 ? 34.300 -13.968 -21.575 1.00 34.81 276 SER A N 1
ATOM 2100 C CA . SER A 1 276 ? 35.006 -14.789 -20.586 1.00 34.81 276 SER A CA 1
ATOM 2101 C C . SER A 1 276 ? 34.180 -16.028 -20.298 1.00 34.81 276 SER A C 1
ATOM 2103 O O . SER A 1 276 ? 32.969 -15.833 -20.043 1.00 34.81 276 SER A O 1
#